Protein AF-A0A2V1DDA6-F1 (afdb_monomer_lite)

Radius of gyration: 30.68 Å; chains: 1; bounding box: 96×70×80 Å

Foldseek 3Di:
DDPVVVVLVVVLLVLLVVLHPQLNVVLVVLVVDPNSVVVVVVLSPDDPVVSNVSSNVRSPDDDDPVCVVVSVVVVVVVVVVVVVVVVVVVPDPDPDDDDDDDDDDDDDDDDDDDDDDDDDDDDDDPDDDDDDDDDDDDDDDDDDDDDDDDDDDDDDDDDDPPPPPPPDPDPPPQPDAFFLVLLVVQFPVQVSVFFDDDPRGTSKDWDFDPDPPATKIKIKTWGQLVCPQVLCCLFVVWGWDDDDFFIWTWAQPPDPDDPVPPDPRDSVRTDTDQDQKDKDFFGDLVSCCNGGHDLLSVQLCPAPVNVVCVVVVNNGDRQWMKIGHGTSVGTIMIMGMGHPVSSVVSCCSRHPDDPPPDPDDDDDDPDDPDDD

Secondary structure (DSSP, 8-state):
--HHHHHHHHHHHHHHHHT-HHHHHHHHHHHHSHHHHHHHHHHHTS-HHHHHHHHHHHHHSPPPGGGHHHHHHHHHHHHHHHHHHHHHTT--------------------------------------------------------------------------S---S--TT---S-BHHHHHHHS-HHHHHHB-EETTEE-EEEEEE--TT--EEEEEEEEPTTTHHHHHHHHH-PEEEEETTEEEEEE-------TTS-----GGG-EEE--SEEEEEEE-HHHIIIII-HHHHHHHHHSTHHHHHHHTT--SEEEEEEEEESBTTS-EEEEEEEEHHHHHHHHHHHSPPPTTS----PPP--------

Organism: NCBI:txid97972

pLDDT: mean 72.45, std 23.77, range [27.59, 97.62]

Structure (mmCIF, N/CA/C/O backbone):
data_AF-A0A2V1DDA6-F1
#
_entry.id   AF-A0A2V1DDA6-F1
#
loop_
_atom_site.group_PDB
_atom_site.id
_atom_site.type_symbol
_atom_site.label_atom_id
_atom_site.label_alt_id
_atom_site.label_comp_id
_atom_site.label_asym_id
_atom_site.label_entity_id
_atom_site.label_seq_id
_atom_site.pdbx_PDB_ins_code
_atom_site.Cartn_x
_atom_site.Cartn_y
_atom_site.Cartn_z
_atom_site.occupancy
_atom_site.B_iso_or_equiv
_atom_site.auth_seq_id
_atom_site.auth_comp_id
_atom_site.auth_asym_id
_atom_site.auth_atom_id
_atom_site.pdbx_PDB_model_num
ATOM 1 N N . MET A 1 1 ? 23.164 -7.966 -3.586 1.00 56.44 1 MET A N 1
ATOM 2 C CA . MET A 1 1 ? 24.012 -7.494 -4.696 1.00 56.44 1 MET A CA 1
ATOM 3 C C . MET A 1 1 ? 25.365 -8.144 -4.526 1.00 56.44 1 MET A C 1
ATOM 5 O O . MET A 1 1 ? 25.872 -8.120 -3.410 1.00 56.44 1 MET A O 1
ATOM 9 N N . SER A 1 2 ? 25.895 -8.792 -5.559 1.00 73.00 2 SER A N 1
ATOM 10 C CA . SER A 1 2 ? 27.254 -9.347 -5.507 1.00 73.00 2 SER A CA 1
ATOM 11 C C . SER A 1 2 ? 28.288 -8.212 -5.514 1.00 73.00 2 SER A C 1
ATOM 13 O O . SER A 1 2 ? 27.995 -7.111 -5.981 1.00 73.00 2 SER A O 1
ATOM 15 N N . GLU A 1 3 ? 29.499 -8.453 -5.005 1.00 72.75 3 GLU A N 1
ATOM 16 C CA . GLU A 1 3 ? 30.599 -7.471 -5.074 1.00 72.75 3 GLU A CA 1
ATOM 17 C C . GLU A 1 3 ? 30.902 -7.049 -6.525 1.00 72.75 3 GLU A C 1
ATOM 19 O O . GLU A 1 3 ? 31.204 -5.882 -6.796 1.00 72.75 3 GLU A O 1
ATOM 24 N N . ASP A 1 4 ? 30.700 -7.969 -7.471 1.00 74.44 4 ASP A N 1
ATOM 25 C CA . ASP A 1 4 ? 30.794 -7.727 -8.915 1.00 74.44 4 ASP A CA 1
ATOM 26 C C . ASP A 1 4 ? 29.742 -6.719 -9.418 1.00 74.44 4 ASP A C 1
ATOM 28 O O . ASP A 1 4 ? 29.994 -5.927 -10.326 1.00 74.44 4 ASP A O 1
ATOM 32 N N . GLU A 1 5 ? 28.553 -6.701 -8.809 1.00 73.38 5 GLU A N 1
ATOM 33 C CA . GLU A 1 5 ? 27.474 -5.778 -9.173 1.00 73.38 5 GLU A CA 1
ATOM 34 C C . GLU A 1 5 ? 27.760 -4.357 -8.666 1.00 73.38 5 GLU A C 1
ATOM 36 O O . GLU A 1 5 ? 27.504 -3.377 -9.368 1.00 73.38 5 GLU A O 1
ATOM 41 N N . ILE A 1 6 ? 28.347 -4.232 -7.470 1.00 74.38 6 ILE A N 1
ATOM 42 C CA . ILE A 1 6 ? 28.741 -2.937 -6.890 1.00 74.38 6 ILE A CA 1
ATOM 43 C C . ILE A 1 6 ? 29.884 -2.320 -7.706 1.00 74.38 6 ILE A C 1
ATOM 45 O O . ILE A 1 6 ? 29.826 -1.147 -8.078 1.00 74.38 6 ILE A O 1
ATOM 49 N N . THR A 1 7 ? 30.896 -3.119 -8.053 1.00 80.75 7 THR A N 1
ATOM 50 C CA . THR A 1 7 ? 32.030 -2.659 -8.871 1.00 80.75 7 THR A CA 1
ATOM 51 C C . THR A 1 7 ? 31.605 -2.267 -10.287 1.00 80.75 7 THR A C 1
ATOM 53 O O . THR A 1 7 ? 32.071 -1.245 -10.803 1.00 80.75 7 THR A O 1
ATOM 56 N N . ALA A 1 8 ? 30.669 -3.000 -10.897 1.00 77.00 8 ALA A N 1
ATOM 57 C CA . ALA A 1 8 ? 30.099 -2.636 -12.192 1.00 77.00 8 ALA A CA 1
ATOM 58 C C . ALA A 1 8 ? 29.320 -1.307 -12.138 1.00 77.00 8 ALA A C 1
ATOM 60 O O . ALA A 1 8 ? 29.495 -0.452 -13.012 1.00 77.00 8 ALA A O 1
ATOM 61 N N . GLN A 1 9 ? 28.511 -1.088 -11.095 1.00 81.94 9 GLN A N 1
ATOM 62 C CA . GLN A 1 9 ? 27.759 0.159 -10.921 1.00 81.94 9 GLN A CA 1
ATOM 63 C C . GLN A 1 9 ? 28.666 1.374 -10.701 1.00 81.94 9 GLN A C 1
ATOM 65 O O . GLN A 1 9 ? 28.376 2.458 -11.223 1.00 81.94 9 GLN A O 1
ATOM 70 N N . ASP A 1 10 ? 29.763 1.194 -9.967 1.00 85.75 10 ASP A N 1
ATOM 71 C CA . ASP A 1 10 ? 30.774 2.226 -9.751 1.00 85.75 10 ASP A CA 1
ATOM 72 C C . ASP A 1 10 ? 31.531 2.565 -11.038 1.00 85.75 10 ASP A C 1
ATOM 74 O O . ASP A 1 10 ? 31.826 3.736 -11.295 1.00 85.75 10 ASP A O 1
ATOM 78 N N . HIS A 1 11 ? 31.813 1.570 -11.881 1.00 91.38 11 HIS A N 1
ATOM 79 C CA . HIS A 1 11 ? 32.443 1.793 -13.180 1.00 91.38 11 HIS A CA 1
ATOM 80 C C . HIS A 1 11 ? 31.534 2.599 -14.122 1.00 91.38 11 HIS A C 1
ATOM 82 O O . HIS A 1 11 ? 31.966 3.608 -14.683 1.00 91.38 11 HIS A O 1
ATOM 88 N N . THR A 1 12 ? 30.256 2.222 -14.245 1.00 92.44 12 THR A N 1
ATOM 89 C CA . THR A 1 12 ? 29.275 2.957 -15.064 1.00 92.44 12 THR A CA 1
ATOM 90 C C . THR A 1 12 ? 29.094 4.394 -14.558 1.00 92.44 12 THR A C 1
ATOM 92 O O . THR A 1 12 ? 29.084 5.339 -15.347 1.00 92.44 12 THR A O 1
ATOM 95 N N . ALA A 1 13 ? 29.031 4.600 -13.239 1.00 92.94 13 ALA A N 1
ATOM 96 C CA . ALA A 1 13 ? 28.952 5.939 -12.654 1.00 92.94 13 ALA A CA 1
ATOM 97 C C . ALA A 1 13 ? 30.194 6.797 -12.969 1.00 92.94 13 ALA A C 1
ATOM 99 O O . ALA A 1 13 ? 30.051 7.965 -13.342 1.00 92.94 13 ALA A O 1
ATOM 100 N N . LYS A 1 14 ? 31.402 6.219 -12.866 1.00 93.44 14 LYS A N 1
ATOM 101 C CA . LYS A 1 14 ? 32.677 6.876 -13.218 1.00 93.44 14 LYS A CA 1
ATOM 102 C C . LYS A 1 14 ? 32.766 7.242 -14.701 1.00 93.44 14 LYS A C 1
ATOM 104 O O . LYS A 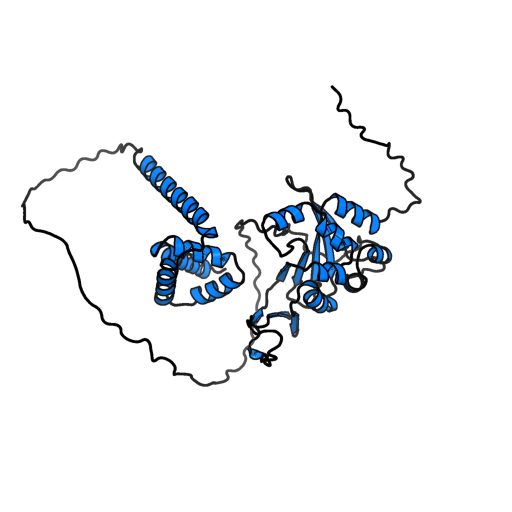1 14 ? 33.279 8.307 -15.037 1.00 93.44 14 LYS A O 1
ATOM 109 N N . MET A 1 15 ? 32.240 6.397 -15.578 1.00 95.06 15 MET A N 1
ATO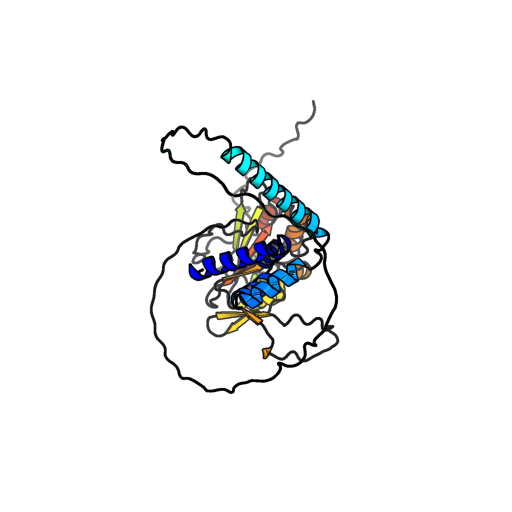M 110 C CA . MET A 1 15 ? 32.165 6.685 -17.009 1.00 95.06 15 MET A CA 1
ATOM 111 C C . MET A 1 15 ? 31.236 7.875 -17.277 1.00 95.06 15 MET A C 1
ATOM 113 O O . MET A 1 15 ? 31.638 8.858 -17.894 1.00 95.06 15 MET A O 1
ATOM 117 N N . PHE A 1 16 ? 30.020 7.848 -16.727 1.00 95.69 16 PHE A N 1
ATOM 118 C CA . PHE A 1 16 ? 29.031 8.906 -16.945 1.00 95.69 16 PHE A CA 1
ATOM 119 C C . PHE A 1 16 ? 29.489 10.265 -16.413 1.00 95.69 16 PHE A C 1
ATOM 121 O O . PHE A 1 16 ? 29.280 11.279 -17.075 1.00 95.69 16 PHE A O 1
ATOM 128 N N . ILE A 1 17 ? 30.155 10.308 -15.253 1.00 93.56 17 ILE A N 1
ATOM 129 C C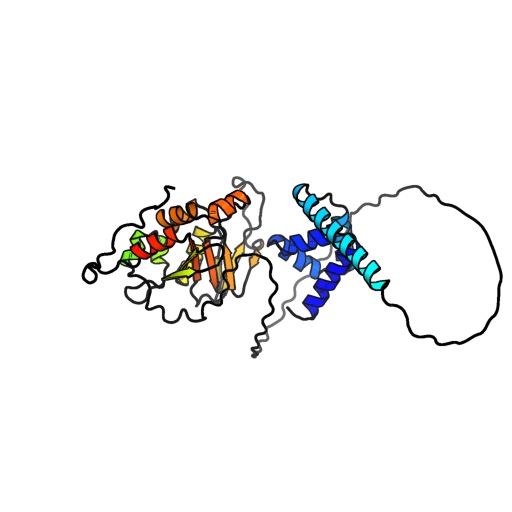A . ILE A 1 17 ? 30.717 11.564 -14.738 1.00 93.56 17 ILE A CA 1
ATOM 130 C C . ILE A 1 17 ? 31.871 12.084 -15.611 1.00 93.56 17 ILE A C 1
ATOM 132 O O . ILE A 1 17 ? 32.051 13.299 -15.698 1.00 93.56 17 ILE A O 1
ATOM 136 N N . GLY A 1 18 ? 32.607 11.196 -16.292 1.00 93.12 18 GLY A N 1
ATOM 137 C CA . GLY A 1 18 ? 33.658 11.549 -17.252 1.00 93.12 18 GLY A CA 1
ATOM 138 C C . GLY A 1 18 ? 33.139 12.322 -18.468 1.00 93.12 18 GLY A C 1
ATOM 139 O O . GLY A 1 18 ? 33.804 13.248 -18.925 1.00 93.12 18 GLY A O 1
ATOM 140 N N . HIS A 1 19 ? 31.920 12.022 -18.928 1.00 94.19 19 HIS A N 1
ATOM 141 C CA . HIS A 1 19 ? 31.269 12.730 -20.042 1.00 94.19 19 HIS A CA 1
ATOM 142 C C . HIS A 1 19 ? 30.465 13.964 -19.619 1.00 94.19 19 HIS A C 1
ATOM 144 O O . HIS A 1 19 ? 29.905 14.661 -20.463 1.00 94.19 19 HIS A O 1
ATOM 150 N N . GLY A 1 20 ? 30.421 14.266 -18.322 1.00 90.50 20 GLY A N 1
ATOM 151 C CA . GLY A 1 20 ? 29.808 15.476 -17.794 1.00 90.50 20 GLY A CA 1
ATOM 152 C C . GLY A 1 20 ? 28.798 15.205 -16.688 1.00 90.50 20 GLY A C 1
ATOM 153 O O . GLY A 1 20 ? 28.175 14.149 -16.587 1.00 90.50 20 GLY A O 1
ATOM 154 N N . PHE A 1 21 ? 28.603 16.217 -15.843 1.00 88.00 21 PHE A N 1
ATOM 155 C CA . PHE A 1 21 ? 27.750 16.087 -14.665 1.00 88.00 21 PHE A CA 1
ATOM 156 C C . PHE A 1 21 ? 26.284 15.802 -15.020 1.00 88.00 21 PHE A C 1
ATOM 158 O O . PHE A 1 21 ? 25.592 15.098 -14.294 1.00 88.00 21 PHE A O 1
ATOM 165 N N . GLN A 1 22 ? 25.824 16.297 -16.165 1.00 90.06 22 GLN A N 1
ATOM 166 C CA . GLN A 1 22 ? 24.472 16.065 -16.647 1.00 90.06 22 GLN A CA 1
ATOM 167 C C . GLN A 1 22 ? 24.181 14.583 -16.919 1.00 90.06 22 GLN A C 1
ATOM 169 O O . GLN A 1 22 ? 23.134 14.083 -16.507 1.00 90.06 22 GLN A O 1
ATOM 174 N N . ALA A 1 23 ? 25.108 13.873 -17.571 1.00 93.06 23 ALA A N 1
ATOM 175 C CA . ALA A 1 23 ? 24.969 12.442 -17.823 1.00 93.06 23 ALA A CA 1
ATOM 176 C C . ALA A 1 23 ? 24.905 11.673 -16.502 1.00 93.06 23 ALA A C 1
ATOM 178 O O . ALA A 1 23 ? 23.979 10.892 -16.275 1.00 93.06 23 ALA A O 1
ATOM 179 N N . PHE A 1 24 ? 25.824 11.970 -15.584 1.00 93.25 24 PHE A N 1
ATOM 180 C CA . PHE A 1 24 ? 25.810 11.397 -14.242 1.00 93.25 24 PHE A CA 1
ATOM 181 C C . PHE A 1 24 ? 24.498 11.674 -13.487 1.00 93.25 24 PHE A C 1
ATOM 183 O O . PHE A 1 24 ? 23.925 10.771 -12.880 1.00 93.25 24 PHE A O 1
ATOM 190 N N . PHE A 1 25 ? 23.980 12.900 -13.548 1.00 89.94 25 PHE A N 1
ATOM 191 C CA . PHE A 1 25 ? 22.741 13.261 -12.866 1.00 89.94 25 PHE A CA 1
ATOM 192 C C . PHE A 1 25 ? 21.530 12.508 -13.434 1.00 89.94 25 PHE A C 1
ATOM 194 O O . PHE A 1 25 ? 20.707 12.000 -12.674 1.00 89.94 25 PHE A O 1
ATOM 201 N N . ALA A 1 26 ? 21.448 12.356 -14.758 1.00 90.88 26 ALA A N 1
ATOM 202 C CA . ALA A 1 26 ? 20.412 11.553 -15.402 1.00 90.88 26 ALA A CA 1
ATOM 203 C C . ALA A 1 26 ? 20.481 10.071 -14.988 1.00 90.88 26 ALA A C 1
ATOM 205 O O . ALA A 1 26 ? 19.443 9.467 -14.714 1.00 90.88 26 ALA A O 1
ATOM 206 N N . LEU A 1 27 ? 21.691 9.506 -14.867 1.00 93.19 27 LEU A N 1
ATOM 207 C CA . LEU A 1 27 ? 21.908 8.153 -14.342 1.00 93.19 27 LEU A CA 1
ATOM 208 C C . LEU A 1 27 ? 21.332 8.017 -12.921 1.00 93.19 27 LEU A C 1
ATOM 210 O O . LEU A 1 27 ? 20.604 7.068 -12.628 1.00 93.19 27 LEU A O 1
ATOM 214 N N . MET A 1 28 ? 21.602 8.995 -12.049 1.00 91.38 28 MET A N 1
ATOM 215 C CA . MET A 1 28 ? 21.111 9.006 -10.666 1.00 91.38 28 MET A CA 1
ATOM 216 C C . MET A 1 28 ? 19.590 9.166 -10.574 1.00 91.38 28 MET A C 1
ATOM 218 O O . MET A 1 28 ? 18.946 8.437 -9.822 1.00 91.38 28 MET A O 1
ATOM 222 N N . LEU A 1 29 ? 18.991 10.050 -11.375 1.00 86.25 29 LEU A N 1
ATOM 223 C CA . LEU A 1 29 ? 17.531 10.173 -11.454 1.00 86.25 29 LEU A CA 1
ATOM 224 C C . LEU A 1 29 ? 16.876 8.882 -11.959 1.00 86.25 29 LEU A C 1
ATOM 226 O O . LEU A 1 29 ? 15.836 8.462 -11.447 1.00 86.25 29 LEU A O 1
ATOM 230 N N . GLY A 1 30 ? 17.507 8.212 -12.927 1.00 87.62 30 GLY A N 1
ATOM 231 C CA . GLY A 1 30 ? 17.075 6.905 -13.408 1.00 87.62 30 GLY A CA 1
ATOM 232 C C . GLY A 1 30 ? 16.996 5.873 -12.280 1.00 87.62 30 GLY A C 1
ATOM 233 O O . GLY A 1 30 ? 16.032 5.113 -12.210 1.00 87.62 30 GLY A O 1
ATOM 234 N N . ARG A 1 31 ? 17.941 5.894 -11.331 1.00 87.25 31 ARG A N 1
ATOM 235 C CA . ARG A 1 31 ? 17.938 4.978 -10.175 1.00 87.25 31 ARG A CA 1
ATOM 236 C C . ARG A 1 31 ? 16.748 5.212 -9.243 1.00 87.25 31 ARG A C 1
ATOM 238 O O . ARG A 1 31 ? 16.271 4.261 -8.625 1.00 87.25 31 ARG A O 1
ATOM 245 N N . GLY A 1 32 ? 16.247 6.444 -9.164 1.00 75.81 32 GLY A N 1
ATOM 246 C CA . GLY A 1 32 ? 15.103 6.814 -8.326 1.00 75.81 32 GLY A CA 1
ATOM 247 C C . GLY A 1 32 ? 13.741 6.388 -8.882 1.00 75.81 32 GLY A C 1
ATOM 248 O O . GLY A 1 32 ? 12.780 6.285 -8.126 1.00 75.81 32 GLY A O 1
ATOM 249 N N . THR A 1 33 ? 13.635 6.093 -10.182 1.00 78.31 33 THR A N 1
ATOM 250 C CA . THR A 1 33 ? 12.349 5.793 -10.836 1.00 78.31 33 THR A CA 1
ATOM 251 C C . THR A 1 33 ? 12.221 4.317 -11.212 1.00 78.31 33 THR A C 1
ATOM 253 O O . THR A 1 33 ? 13.196 3.654 -11.560 1.00 78.31 33 THR A O 1
ATOM 256 N N . ARG A 1 34 ? 10.999 3.765 -11.171 1.00 75.19 34 ARG A N 1
ATOM 257 C CA . ARG A 1 34 ? 10.753 2.353 -11.531 1.00 75.19 34 ARG A CA 1
ATOM 258 C C . ARG A 1 34 ? 11.134 2.053 -12.983 1.00 75.19 34 ARG A C 1
ATOM 260 O O . ARG A 1 34 ? 11.739 1.019 -13.246 1.00 75.19 34 ARG A O 1
ATOM 267 N N . SER A 1 35 ? 10.795 2.953 -13.906 1.00 72.62 35 SER A N 1
ATOM 268 C CA . SER A 1 35 ? 11.173 2.850 -15.319 1.00 72.62 35 SER A CA 1
ATOM 269 C C . SER A 1 35 ? 12.682 2.984 -15.498 1.00 72.62 35 SER A C 1
ATOM 271 O O . SER A 1 35 ? 13.287 2.156 -16.174 1.00 72.62 35 SER A O 1
ATOM 273 N N . GLY A 1 36 ? 13.313 3.958 -14.838 1.00 81.44 36 GLY A N 1
ATOM 274 C CA . GLY A 1 36 ? 14.757 4.151 -14.911 1.00 81.44 36 GLY A CA 1
ATOM 275 C C . GLY A 1 36 ? 15.546 2.946 -14.395 1.00 81.44 36 GLY A C 1
ATOM 276 O O . GLY A 1 36 ? 16.493 2.535 -15.053 1.00 81.44 36 GLY A O 1
ATOM 277 N N . LYS A 1 37 ? 15.104 2.277 -13.321 1.00 81.38 37 LYS A N 1
ATOM 278 C CA . LYS A 1 37 ? 15.728 1.026 -12.845 1.00 81.38 37 LYS A CA 1
ATOM 279 C C . LYS A 1 37 ? 15.760 -0.077 -13.911 1.00 81.38 37 LYS A C 1
ATOM 281 O O . LYS A 1 37 ? 16.729 -0.827 -13.964 1.00 81.38 37 LYS A O 1
ATOM 286 N N . ILE A 1 38 ? 14.736 -0.183 -14.762 1.00 81.38 38 ILE A N 1
ATOM 287 C CA . ILE A 1 38 ? 14.699 -1.174 -15.852 1.00 81.38 38 ILE A CA 1
ATOM 288 C C . ILE A 1 38 ? 15.732 -0.815 -16.926 1.00 81.38 38 ILE A C 1
ATOM 290 O O . ILE A 1 38 ? 16.530 -1.667 -17.315 1.00 81.38 38 ILE A O 1
ATOM 294 N N . TYR A 1 39 ? 15.764 0.450 -17.356 1.00 83.50 39 TYR A N 1
ATOM 295 C CA . TYR A 1 39 ? 16.740 0.921 -18.342 1.00 83.50 39 TYR A CA 1
ATOM 296 C C . TYR A 1 39 ? 18.176 0.819 -17.837 1.00 83.50 39 TYR A C 1
ATOM 298 O O . TYR A 1 39 ? 19.061 0.480 -18.610 1.00 83.50 39 TYR A O 1
ATOM 306 N N . LEU A 1 40 ? 18.405 1.061 -16.548 1.00 89.56 40 LEU A N 1
ATOM 307 C CA . LEU A 1 40 ? 19.726 0.945 -15.941 1.00 89.56 40 LEU A CA 1
ATOM 308 C C . LEU A 1 40 ? 20.203 -0.499 -15.868 1.00 89.56 40 LEU A C 1
ATOM 310 O O . LEU A 1 40 ? 21.348 -0.751 -16.204 1.00 89.56 40 LEU A O 1
ATOM 314 N N . ARG A 1 41 ? 19.328 -1.459 -15.542 1.00 88.12 41 ARG A N 1
ATOM 315 C CA . ARG A 1 41 ? 19.688 -2.884 -15.629 1.00 88.12 41 ARG A CA 1
ATOM 316 C C . ARG A 1 41 ? 20.062 -3.280 -17.053 1.00 88.12 41 ARG A C 1
ATOM 318 O O . ARG A 1 41 ? 21.043 -3.985 -17.250 1.00 88.12 41 ARG A O 1
ATOM 325 N N . LEU A 1 42 ? 19.308 -2.804 -18.046 1.00 88.69 42 LEU A N 1
ATOM 326 C CA . LEU A 1 42 ? 19.638 -3.052 -19.448 1.00 88.69 42 LEU A CA 1
ATOM 327 C C . LEU A 1 42 ? 20.977 -2.403 -19.817 1.00 88.69 42 LEU A C 1
ATOM 329 O O . LEU A 1 42 ? 21.820 -3.052 -20.428 1.00 88.69 42 LEU A O 1
ATOM 333 N N . LEU A 1 43 ? 21.192 -1.154 -19.405 1.00 91.75 43 LEU A N 1
ATOM 334 C CA . LEU A 1 43 ? 22.438 -0.430 -19.617 1.00 91.75 43 LEU A CA 1
ATOM 335 C C . LEU A 1 43 ? 23.616 -1.154 -18.962 1.00 91.75 43 LEU A C 1
ATOM 337 O O . LEU A 1 43 ? 24.655 -1.277 -19.592 1.00 91.75 43 LEU A O 1
ATOM 341 N N . ASP A 1 44 ? 23.459 -1.692 -17.754 1.00 90.31 44 ASP A N 1
ATOM 342 C CA . ASP A 1 44 ? 24.514 -2.410 -17.036 1.00 90.31 44 ASP A CA 1
ATOM 343 C C . ASP A 1 44 ? 24.947 -3.692 -17.762 1.00 90.31 44 ASP A C 1
ATOM 345 O O . ASP A 1 44 ? 26.132 -4.026 -17.726 1.00 90.31 44 ASP A O 1
ATOM 349 N N . THR A 1 45 ? 24.043 -4.340 -18.509 1.00 91.00 45 THR A N 1
ATOM 350 C CA . THR A 1 45 ? 24.374 -5.498 -19.366 1.00 91.00 45 THR A CA 1
ATOM 351 C C . THR A 1 45 ? 25.067 -5.136 -20.681 1.00 91.00 45 THR A C 1
ATOM 353 O O . THR A 1 45 ? 25.548 -6.026 -21.381 1.00 91.00 45 THR A O 1
ATOM 356 N N . LYS A 1 46 ? 25.123 -3.850 -21.048 1.00 92.50 46 LYS A N 1
ATOM 357 C CA . LYS A 1 46 ? 25.771 -3.408 -22.286 1.00 92.50 46 LYS A CA 1
ATOM 358 C C . LYS A 1 46 ? 27.301 -3.379 -22.159 1.00 92.50 46 LYS A C 1
ATOM 360 O O . LYS A 1 46 ? 27.821 -3.143 -21.060 1.00 92.50 46 LYS A O 1
ATOM 365 N N . PRO A 1 47 ? 28.027 -3.594 -23.272 1.00 96.38 47 PRO A N 1
ATOM 366 C CA . PRO A 1 47 ? 29.472 -3.408 -23.310 1.00 96.38 47 PRO A CA 1
ATOM 367 C C . PRO A 1 47 ? 29.849 -1.945 -23.017 1.00 96.38 47 PRO A C 1
ATOM 369 O O . PRO A 1 47 ? 29.002 -1.046 -23.035 1.00 96.38 47 PRO A O 1
ATOM 372 N N . ALA A 1 48 ? 31.115 -1.711 -22.670 1.00 94.62 48 ALA A N 1
ATOM 373 C CA . ALA A 1 48 ? 31.579 -0.403 -22.209 1.00 94.62 48 ALA A CA 1
ATOM 374 C C . ALA A 1 48 ? 31.411 0.684 -23.283 1.00 94.62 48 ALA A C 1
ATOM 376 O O . ALA A 1 48 ? 31.023 1.801 -22.955 1.00 94.62 48 ALA A O 1
ATOM 377 N N . GLU A 1 49 ? 31.612 0.328 -24.549 1.00 95.94 49 GLU A N 1
ATOM 378 C CA . GLU A 1 49 ? 31.494 1.213 -25.707 1.00 95.94 49 GLU A CA 1
ATOM 379 C C . GLU A 1 49 ? 30.055 1.732 -25.868 1.00 95.94 49 GLU A C 1
ATOM 381 O O . GLU A 1 49 ? 29.823 2.927 -26.041 1.00 95.94 49 GLU A O 1
ATOM 386 N N . ASP A 1 50 ? 29.063 0.850 -25.718 1.00 93.88 50 ASP A N 1
ATOM 387 C CA . ASP A 1 50 ? 27.642 1.211 -25.782 1.00 93.88 50 ASP A CA 1
ATOM 388 C C . ASP A 1 50 ? 27.247 2.135 -24.621 1.00 93.88 50 ASP A C 1
ATOM 390 O O . ASP A 1 50 ? 26.495 3.099 -24.799 1.00 93.88 50 ASP A O 1
ATOM 394 N N . LYS A 1 51 ? 27.762 1.858 -23.415 1.00 95.12 51 LYS A N 1
ATOM 395 C CA . LYS A 1 51 ? 27.549 2.713 -22.237 1.00 95.12 51 LYS A CA 1
ATOM 396 C C . LYS A 1 51 ? 28.141 4.104 -22.456 1.00 95.12 51 LYS A C 1
ATOM 398 O O . LYS A 1 51 ? 27.507 5.091 -22.082 1.00 95.12 51 LYS A O 1
ATOM 403 N N . GLU A 1 52 ? 29.308 4.179 -23.093 1.00 96.19 52 GLU A N 1
ATOM 404 C CA . GLU A 1 52 ? 29.980 5.431 -23.433 1.00 96.19 52 GLU A CA 1
ATOM 405 C C . GLU A 1 52 ? 29.148 6.256 -24.421 1.00 96.19 52 GLU A C 1
ATOM 407 O O . GLU A 1 52 ? 28.877 7.434 -24.177 1.00 96.19 52 GLU A O 1
ATOM 412 N N . ILE A 1 53 ? 28.632 5.624 -25.481 1.00 96.44 53 ILE A N 1
ATOM 413 C CA . ILE A 1 53 ? 27.746 6.271 -26.461 1.00 96.44 53 ILE A CA 1
ATOM 414 C C . ILE A 1 53 ? 26.500 6.845 -25.775 1.00 96.44 53 ILE A C 1
ATOM 416 O O . ILE A 1 53 ? 26.102 7.982 -26.051 1.00 96.44 53 ILE A O 1
ATOM 420 N N . VAL A 1 54 ? 25.888 6.095 -24.853 1.00 95.31 54 VAL A N 1
ATOM 421 C CA . VAL A 1 54 ? 24.725 6.568 -24.085 1.00 95.31 54 VAL A CA 1
ATOM 422 C C . VAL A 1 54 ? 25.102 7.750 -23.189 1.00 95.31 54 VAL A C 1
ATOM 424 O O . VAL A 1 54 ? 24.380 8.749 -23.174 1.00 95.31 54 VAL A O 1
ATOM 427 N N . ALA A 1 55 ? 26.234 7.681 -22.484 1.00 95.62 55 ALA A N 1
ATOM 428 C CA . ALA A 1 55 ? 26.714 8.768 -21.635 1.00 95.62 55 ALA A CA 1
ATOM 429 C C . ALA A 1 55 ? 26.950 10.057 -22.438 1.00 95.62 55 ALA A C 1
ATOM 431 O O . ALA A 1 55 ? 26.454 11.120 -22.057 1.00 95.62 55 ALA A O 1
ATOM 432 N N . VAL A 1 56 ? 27.634 9.953 -23.583 1.00 96.19 56 VAL A N 1
ATOM 433 C CA . VAL A 1 56 ? 27.865 11.066 -24.514 1.00 96.19 56 VAL A CA 1
ATOM 434 C C . VAL A 1 56 ? 26.540 11.622 -25.020 1.00 96.19 56 VAL A C 1
ATOM 436 O O . VAL A 1 56 ? 26.332 12.832 -24.995 1.00 96.19 56 VAL A O 1
ATOM 439 N N . THR A 1 57 ? 25.613 10.762 -25.438 1.00 96.19 57 THR A N 1
ATOM 440 C CA . THR A 1 57 ? 24.310 11.196 -25.958 1.00 96.19 57 THR A CA 1
ATOM 441 C C . THR A 1 57 ? 23.541 11.988 -24.904 1.00 96.19 57 THR A C 1
ATOM 443 O O . THR A 1 57 ? 23.093 13.102 -25.171 1.00 96.19 57 THR A O 1
ATOM 446 N N . ILE A 1 58 ? 23.444 11.462 -23.679 1.00 94.06 58 ILE A N 1
ATOM 447 C CA . ILE A 1 58 ? 22.735 12.118 -22.574 1.00 94.06 58 ILE A CA 1
ATOM 448 C C . ILE A 1 58 ? 23.404 13.438 -22.190 1.00 94.06 58 ILE A C 1
ATOM 450 O O . ILE A 1 58 ? 22.695 14.390 -21.867 1.00 94.06 58 ILE A O 1
ATOM 454 N N . ALA A 1 59 ? 24.735 13.532 -22.250 1.00 94.31 59 ALA A N 1
ATOM 455 C CA . ALA A 1 59 ? 25.461 14.770 -21.964 1.00 94.31 59 ALA A CA 1
ATOM 456 C C . ALA A 1 59 ? 25.087 15.927 -22.911 1.00 94.31 59 ALA A C 1
ATOM 458 O O . ALA A 1 59 ? 25.196 17.087 -22.522 1.00 94.31 59 ALA A O 1
ATOM 459 N N . HIS A 1 60 ? 24.604 15.629 -24.122 1.00 93.69 60 HIS A N 1
ATOM 460 C CA . HIS A 1 60 ? 24.182 16.634 -25.104 1.00 93.69 60 HIS A CA 1
ATOM 461 C C . HIS A 1 60 ? 22.677 16.954 -25.063 1.00 93.69 60 HIS A C 1
ATOM 463 O O . HIS A 1 60 ? 22.235 17.918 -25.691 1.00 93.69 60 HIS A O 1
ATOM 469 N N . VAL A 1 61 ? 21.864 16.183 -24.332 1.00 93.94 61 VAL A N 1
ATOM 470 C CA . VAL A 1 61 ? 20.416 16.429 -24.223 1.00 93.94 61 VAL A CA 1
ATOM 471 C C . VAL A 1 61 ? 20.161 17.670 -23.375 1.00 93.94 61 VAL A C 1
ATOM 473 O O . VAL A 1 61 ? 20.577 17.731 -22.231 1.00 93.94 61 VAL A O 1
ATOM 476 N N . LYS A 1 62 ? 19.426 18.669 -23.864 1.00 94.19 62 LYS A N 1
ATOM 477 C CA . LYS A 1 62 ? 19.107 19.845 -23.038 1.00 94.19 62 LYS A CA 1
ATOM 478 C C . LYS A 1 62 ? 18.257 19.437 -21.812 1.00 94.19 62 LYS A C 1
ATOM 480 O O . LYS A 1 62 ? 17.166 18.900 -22.016 1.00 94.19 62 LYS A O 1
ATOM 485 N N . PRO A 1 63 ? 18.690 19.702 -20.560 1.00 90.38 63 PRO A N 1
ATOM 486 C CA . PRO A 1 63 ? 17.912 19.348 -19.376 1.00 90.38 63 PRO A CA 1
ATOM 487 C C . PRO A 1 63 ? 16.582 20.095 -19.315 1.00 90.38 63 PRO A C 1
ATOM 489 O O . PRO A 1 63 ? 16.464 21.234 -19.775 1.00 90.38 63 PRO A O 1
ATOM 492 N N . HIS A 1 64 ? 15.592 19.476 -18.674 1.00 90.19 64 HIS A N 1
ATOM 493 C CA . HIS A 1 64 ? 14.341 20.152 -18.355 1.00 90.19 64 HIS A CA 1
ATOM 494 C C . HIS A 1 64 ? 14.581 21.291 -17.348 1.00 90.19 64 HIS A C 1
ATOM 496 O O . HIS A 1 64 ? 15.397 21.156 -16.434 1.00 90.19 64 HIS A O 1
ATOM 502 N N . GLN A 1 65 ? 13.845 22.402 -17.478 1.00 90.94 65 GLN A N 1
ATOM 503 C CA . GLN A 1 65 ? 14.049 23.601 -16.649 1.00 90.94 65 GLN A CA 1
ATOM 504 C C . GLN A 1 65 ? 13.924 23.330 -15.144 1.00 90.94 65 GLN A C 1
ATOM 506 O O . GLN A 1 65 ? 14.656 23.918 -14.356 1.00 90.94 65 GLN A O 1
ATOM 511 N N . SER A 1 66 ? 13.056 22.396 -14.747 1.00 85.75 66 SER A N 1
ATOM 512 C CA . SER A 1 66 ? 12.850 22.019 -13.340 1.00 85.75 66 SER A CA 1
ATOM 513 C C . SER A 1 66 ? 14.050 21.335 -12.678 1.00 85.75 66 SER A C 1
ATOM 515 O O . SER A 1 66 ? 14.027 21.160 -11.463 1.00 85.75 66 SER A O 1
ATOM 517 N N . VAL A 1 67 ? 15.049 20.911 -13.463 1.00 84.50 67 VAL A N 1
ATOM 518 C CA . VAL A 1 67 ? 16.232 20.163 -13.004 1.00 84.50 67 VAL A CA 1
ATOM 519 C C . VAL A 1 67 ? 17.500 21.033 -12.984 1.00 84.50 67 VAL A C 1
ATOM 521 O O . VAL A 1 67 ? 18.488 20.702 -12.325 1.00 84.50 67 VAL A O 1
ATOM 524 N N . LEU A 1 68 ? 17.481 22.168 -13.692 1.00 87.25 68 LEU A N 1
ATOM 525 C CA . LEU A 1 68 ? 18.618 23.088 -13.768 1.00 87.25 68 LEU A CA 1
ATOM 526 C C . LEU A 1 68 ? 19.061 23.610 -12.385 1.00 87.25 68 LEU A C 1
ATOM 528 O O . LEU A 1 68 ? 20.260 23.541 -12.108 1.00 87.25 68 LEU A O 1
ATOM 532 N N . PRO A 1 69 ? 18.159 24.033 -11.470 1.00 86.25 69 PRO A N 1
ATOM 533 C CA . PRO A 1 69 ? 18.573 24.520 -10.152 1.00 86.25 69 PRO A CA 1
ATOM 534 C C . PRO A 1 69 ? 19.346 23.481 -9.327 1.00 86.25 69 PRO A C 1
ATOM 536 O O . PRO A 1 69 ? 20.290 23.829 -8.616 1.00 86.25 69 PRO A O 1
ATOM 539 N N . GLN A 1 70 ? 18.969 22.203 -9.427 1.00 82.38 70 GLN A N 1
ATOM 540 C CA . GLN A 1 70 ? 19.603 21.096 -8.712 1.00 82.38 70 GLN A CA 1
ATOM 541 C C . GLN A 1 70 ? 20.981 20.782 -9.304 1.00 82.38 70 GLN A C 1
ATOM 543 O O . GLN A 1 70 ? 21.940 20.593 -8.552 1.00 82.38 70 GLN A O 1
ATOM 548 N N . ILE A 1 71 ? 21.100 20.793 -10.637 1.00 82.25 71 ILE A N 1
ATOM 549 C CA . ILE A 1 71 ? 22.384 20.654 -11.339 1.00 82.25 71 ILE A CA 1
ATOM 550 C C . ILE A 1 71 ? 23.348 21.776 -10.919 1.00 82.25 71 ILE A C 1
ATOM 552 O O . ILE A 1 71 ? 24.500 21.501 -10.567 1.00 82.25 71 ILE A O 1
ATOM 556 N N . ASP A 1 72 ? 22.875 23.022 -10.869 1.00 84.62 72 ASP A N 1
ATOM 557 C CA . ASP A 1 72 ? 23.683 24.183 -10.485 1.00 84.62 72 ASP A CA 1
ATOM 558 C C . ASP A 1 72 ? 24.075 24.168 -9.004 1.00 84.62 72 ASP A C 1
ATOM 560 O O . ASP A 1 72 ? 25.211 24.497 -8.645 1.00 84.62 72 ASP A O 1
ATOM 564 N N . ALA A 1 73 ? 23.152 23.795 -8.112 1.00 83.19 73 ALA A N 1
ATOM 565 C CA . ALA A 1 73 ? 23.430 23.663 -6.683 1.00 83.19 73 ALA A CA 1
ATOM 566 C C . ALA A 1 73 ? 24.516 22.610 -6.423 1.00 83.19 73 ALA A C 1
ATOM 568 O O . ALA A 1 73 ? 25.482 22.872 -5.700 1.00 83.19 73 ALA A O 1
ATOM 569 N N . PHE A 1 74 ? 24.409 21.447 -7.067 1.00 78.25 74 PHE A N 1
ATOM 570 C CA . PHE A 1 74 ? 25.372 20.367 -6.890 1.00 78.25 74 PHE A CA 1
ATOM 571 C C . PHE A 1 74 ? 26.734 20.692 -7.516 1.00 78.25 74 PHE A C 1
ATOM 573 O O . PHE A 1 74 ? 27.776 20.453 -6.902 1.00 78.25 74 PHE A O 1
ATOM 580 N N . THR A 1 75 ? 26.751 21.318 -8.696 1.00 82.19 75 THR A N 1
ATOM 581 C CA . THR A 1 75 ? 27.995 21.761 -9.348 1.00 82.19 75 THR A CA 1
ATOM 582 C C . THR A 1 75 ? 28.746 22.769 -8.475 1.00 82.19 75 THR A C 1
ATOM 584 O O . THR A 1 75 ? 29.959 22.637 -8.274 1.00 82.19 75 THR A O 1
ATOM 587 N N . ARG A 1 76 ? 28.029 23.731 -7.874 1.00 84.06 76 ARG A N 1
ATOM 588 C CA . ARG A 1 76 ? 28.599 24.678 -6.901 1.00 84.06 76 ARG A CA 1
ATOM 589 C C . ARG A 1 76 ? 29.156 23.970 -5.668 1.00 84.06 76 ARG A C 1
ATOM 591 O O . ARG A 1 76 ? 30.264 24.291 -5.236 1.00 84.06 76 ARG A O 1
ATOM 598 N N . HIS A 1 77 ? 28.437 22.982 -5.135 1.00 79.19 77 HIS A N 1
ATOM 599 C CA . HIS A 1 77 ? 28.902 22.182 -4.004 1.00 79.19 77 HIS A CA 1
ATOM 600 C C . HIS A 1 77 ? 30.228 21.470 -4.314 1.00 79.19 77 HIS A C 1
ATOM 602 O O . HIS A 1 77 ? 31.207 21.668 -3.593 1.00 79.19 77 HIS A O 1
ATOM 608 N N . ILE A 1 78 ? 30.322 20.745 -5.435 1.00 76.94 78 ILE A N 1
ATOM 609 C CA . ILE A 1 78 ? 31.571 20.083 -5.853 1.00 76.94 78 ILE A CA 1
ATOM 610 C C . ILE A 1 78 ? 32.711 21.098 -6.016 1.00 76.94 78 ILE A C 1
ATOM 612 O O . ILE A 1 78 ? 33.833 20.847 -5.562 1.00 76.94 78 ILE A O 1
ATOM 616 N N . ALA A 1 79 ? 32.448 22.238 -6.663 1.00 80.19 79 ALA A N 1
ATOM 617 C CA . ALA A 1 79 ? 33.451 23.281 -6.859 1.00 80.19 79 ALA A CA 1
ATOM 618 C C . ALA A 1 79 ? 33.988 23.795 -5.511 1.00 80.19 79 ALA A C 1
ATOM 620 O O . ALA A 1 79 ? 35.205 23.871 -5.320 1.00 80.19 79 ALA A O 1
ATOM 621 N N . SER A 1 80 ? 33.100 24.040 -4.543 1.00 78.88 80 SER A N 1
ATOM 622 C CA . SER A 1 80 ? 33.471 24.460 -3.186 1.00 78.88 80 SER A CA 1
ATOM 623 C C . SER A 1 80 ? 34.327 23.417 -2.448 1.00 78.88 80 SER A C 1
ATOM 625 O O . SER A 1 80 ? 35.321 23.764 -1.805 1.00 78.88 80 SER A O 1
ATOM 627 N N . CYS A 1 81 ? 34.031 22.123 -2.613 1.00 74.88 81 CYS A N 1
ATOM 628 C CA . CYS A 1 81 ? 34.797 21.036 -2.001 1.00 74.88 81 CYS A CA 1
ATOM 629 C C . CYS A 1 81 ? 36.210 20.925 -2.594 1.00 74.88 81 CYS A C 1
ATOM 631 O O . CYS A 1 81 ? 37.177 20.674 -1.867 1.00 74.88 81 CYS A O 1
ATOM 633 N N . LYS A 1 82 ? 36.358 21.156 -3.906 1.00 73.06 82 LYS A N 1
ATOM 634 C CA . LYS A 1 82 ? 37.668 21.179 -4.579 1.00 73.06 82 LYS A CA 1
ATOM 635 C C . LYS A 1 82 ? 38.524 22.368 -4.131 1.00 73.06 82 LYS A C 1
ATOM 637 O O . LYS A 1 82 ? 39.729 22.199 -3.939 1.00 73.06 82 LYS A O 1
ATOM 642 N N . VAL A 1 83 ? 37.918 23.538 -3.908 1.00 65.75 83 VAL A N 1
ATOM 643 C CA . VAL A 1 83 ? 38.608 24.710 -3.334 1.00 65.75 83 VAL A CA 1
ATOM 644 C C . VAL A 1 83 ? 39.101 24.400 -1.919 1.00 65.75 83 VAL A C 1
ATOM 646 O O . VAL A 1 83 ? 40.266 24.641 -1.607 1.00 65.75 83 VAL A O 1
ATOM 649 N N . ARG A 1 84 ? 38.265 23.762 -1.093 1.00 58.22 84 ARG A N 1
ATOM 650 C CA . ARG A 1 84 ? 38.617 23.399 0.288 1.00 58.22 84 ARG A CA 1
ATOM 651 C C . ARG A 1 84 ? 39.767 22.386 0.359 1.00 58.22 84 ARG A C 1
ATOM 653 O O . ARG A 1 84 ? 40.679 22.570 1.160 1.00 58.22 84 ARG A O 1
ATOM 660 N N . ARG A 1 85 ? 39.798 21.377 -0.527 1.00 57.31 85 ARG A N 1
ATOM 661 C CA . ARG A 1 85 ? 40.924 20.420 -0.613 1.00 57.31 85 ARG A CA 1
ATOM 662 C C . ARG A 1 85 ? 42.243 21.078 -1.027 1.00 57.31 85 ARG A C 1
ATOM 664 O O . ARG A 1 85 ? 43.271 20.732 -0.460 1.00 57.31 85 ARG A O 1
ATOM 671 N N . LYS A 1 86 ? 42.224 22.048 -1.953 1.00 60.03 86 LYS A N 1
ATOM 672 C CA . LYS A 1 86 ? 43.435 22.797 -2.350 1.00 60.03 86 LYS A CA 1
ATOM 673 C C . LYS A 1 86 ? 43.991 23.690 -1.235 1.00 60.03 86 LYS A C 1
ATOM 675 O O . LYS A 1 86 ? 45.192 23.948 -1.216 1.00 60.03 86 LYS A O 1
ATOM 680 N N . ILE A 1 87 ? 43.136 24.176 -0.334 1.00 58.28 87 ILE A N 1
ATOM 681 C CA . ILE A 1 87 ? 43.554 24.977 0.828 1.00 58.28 87 ILE A CA 1
ATOM 682 C C . ILE A 1 87 ? 44.181 24.068 1.895 1.00 58.28 87 ILE A C 1
ATOM 684 O O . ILE A 1 87 ? 45.263 24.369 2.384 1.00 58.28 87 ILE A O 1
ATOM 688 N N . LEU A 1 88 ? 43.568 22.912 2.172 1.00 51.62 88 LEU A N 1
ATOM 689 C CA . LEU A 1 88 ? 44.080 21.921 3.131 1.00 51.62 88 LEU A CA 1
ATOM 690 C C . LEU A 1 88 ? 45.396 21.259 2.690 1.00 51.62 88 LEU A C 1
ATOM 692 O O . LEU A 1 88 ? 46.240 20.960 3.528 1.00 51.62 88 LEU A O 1
ATOM 696 N N . SER A 1 89 ? 45.621 21.075 1.385 1.00 52.47 89 SER A N 1
ATOM 697 C CA . SER A 1 89 ? 46.893 20.540 0.875 1.00 52.47 89 SER A CA 1
ATOM 698 C C . SER A 1 89 ? 48.042 21.558 0.883 1.00 52.47 89 SER A C 1
ATOM 700 O O . SER A 1 89 ? 49.183 21.177 0.651 1.00 52.47 89 SER A O 1
ATOM 702 N N . LYS A 1 90 ? 47.762 22.850 1.112 1.00 52.34 90 LYS A N 1
ATOM 703 C CA . LYS A 1 90 ? 48.781 23.912 1.212 1.00 52.34 90 LYS A CA 1
ATOM 704 C C . LYS A 1 90 ? 49.226 24.201 2.650 1.00 52.34 90 LYS A C 1
ATOM 706 O O . LYS A 1 90 ? 50.168 24.962 2.833 1.00 52.34 90 LYS A O 1
ATOM 711 N N . SER A 1 91 ? 48.582 23.610 3.656 1.00 42.19 91 SER A N 1
ATOM 712 C CA . SER A 1 91 ? 48.822 23.905 5.075 1.00 42.19 91 SER A CA 1
ATOM 713 C C . SER A 1 91 ? 49.591 22.817 5.835 1.00 42.19 91 SER A C 1
ATOM 715 O O . SER A 1 91 ? 49.504 22.764 7.057 1.00 42.19 91 SER A O 1
ATOM 717 N N . ILE A 1 92 ? 50.363 21.966 5.151 1.00 41.62 92 ILE A N 1
ATOM 718 C CA . ILE A 1 92 ? 51.339 21.083 5.809 1.00 41.62 92 ILE A CA 1
ATOM 719 C C . ILE A 1 92 ? 52.740 21.653 5.544 1.00 41.62 92 ILE A C 1
ATOM 721 O O . ILE A 1 92 ? 53.214 21.564 4.410 1.00 41.62 92 ILE A O 1
ATOM 725 N N . PRO A 1 93 ? 53.419 22.247 6.544 1.00 42.06 93 PRO A N 1
ATOM 726 C CA . PRO A 1 93 ? 54.828 22.593 6.426 1.00 42.06 93 PRO A CA 1
ATOM 727 C C . PRO A 1 93 ? 55.636 21.296 6.325 1.00 42.06 93 PRO A C 1
ATOM 729 O O . PRO A 1 93 ? 55.646 20.483 7.248 1.00 42.06 93 PRO A O 1
ATOM 732 N N . SER A 1 94 ? 56.302 21.086 5.193 1.00 41.50 94 SER A N 1
ATOM 733 C CA . SER A 1 94 ? 57.229 19.977 4.993 1.00 41.50 94 SER A CA 1
ATOM 734 C C . SER A 1 94 ? 58.495 20.199 5.828 1.00 41.50 94 SER A C 1
ATOM 736 O O . SER A 1 94 ? 59.448 20.839 5.385 1.00 41.50 94 SER A O 1
ATOM 738 N N . LEU A 1 95 ? 58.506 19.664 7.045 1.00 43.31 95 LEU A N 1
ATOM 739 C CA . LEU A 1 95 ? 59.711 19.436 7.838 1.00 43.31 95 LEU A CA 1
ATOM 740 C C . LEU A 1 95 ? 60.262 18.060 7.465 1.00 43.31 95 LEU A C 1
ATOM 742 O O . LEU A 1 95 ? 59.959 17.092 8.137 1.00 43.31 95 LEU A O 1
ATOM 746 N N . PHE A 1 96 ? 61.016 17.965 6.372 1.00 38.94 96 PHE A N 1
ATOM 747 C CA . PHE A 1 96 ? 62.086 16.974 6.214 1.00 38.94 96 PHE A CA 1
ATOM 748 C C . PHE A 1 96 ? 63.026 17.460 5.111 1.00 38.94 96 PHE A C 1
ATOM 750 O O . PHE A 1 96 ? 62.743 17.372 3.918 1.00 38.94 96 PHE A O 1
ATOM 757 N N . GLN A 1 97 ? 64.144 18.030 5.553 1.00 41.19 97 GLN A N 1
ATOM 758 C CA . GLN A 1 97 ? 65.342 18.203 4.749 1.00 41.19 97 GLN A CA 1
ATOM 759 C C . GLN A 1 97 ? 65.956 16.822 4.510 1.00 41.19 97 GLN A C 1
ATOM 761 O O . GLN A 1 97 ? 66.175 16.074 5.460 1.00 41.19 97 GLN A O 1
ATOM 766 N N . SER A 1 98 ? 66.306 16.512 3.266 1.00 33.25 98 SER A N 1
ATOM 767 C CA . SER A 1 98 ? 67.474 15.676 3.014 1.00 33.25 98 SER A CA 1
ATOM 768 C C . SER A 1 98 ? 68.144 16.116 1.721 1.00 33.25 98 SER A C 1
ATOM 770 O O . SER A 1 98 ? 67.537 16.197 0.655 1.00 33.25 98 SER A O 1
ATOM 772 N N . THR A 1 99 ? 69.399 16.496 1.894 1.00 40.38 99 THR A N 1
ATOM 773 C CA . THR A 1 99 ? 70.376 16.979 0.926 1.00 40.38 99 THR A CA 1
ATOM 774 C C . THR A 1 99 ? 70.837 15.880 -0.027 1.00 40.38 99 THR A C 1
ATOM 776 O O . THR A 1 99 ? 71.114 14.766 0.407 1.00 40.38 99 THR A O 1
ATOM 779 N N . GLY A 1 100 ? 71.040 16.222 -1.300 1.00 36.28 100 GLY A N 1
ATOM 780 C CA . GLY A 1 100 ? 71.719 15.355 -2.264 1.00 36.28 100 GLY A CA 1
ATOM 781 C C . GLY A 1 100 ? 71.919 16.040 -3.612 1.00 36.28 100 GLY A C 1
ATOM 782 O O . GLY A 1 100 ? 71.011 16.082 -4.431 1.00 36.28 100 GLY A O 1
ATOM 783 N N . HIS A 1 101 ? 73.104 16.617 -3.791 1.00 38.69 101 HIS A N 1
ATOM 784 C CA . HIS A 1 101 ? 73.593 17.351 -4.961 1.00 38.69 101 HIS A CA 1
ATOM 785 C C . HIS A 1 101 ? 73.817 16.474 -6.211 1.00 38.69 101 HIS A C 1
ATOM 787 O O . HIS A 1 101 ? 74.138 15.297 -6.074 1.00 38.69 101 HIS A O 1
ATOM 793 N N . LEU A 1 102 ? 73.765 17.131 -7.385 1.00 35.50 102 LEU A N 1
ATOM 794 C CA . LEU A 1 102 ? 74.599 17.036 -8.615 1.00 35.50 102 LEU A CA 1
ATOM 795 C C . LEU A 1 102 ? 73.689 17.224 -9.854 1.00 35.50 102 LEU A C 1
ATOM 797 O O . LEU A 1 102 ? 72.895 16.358 -10.185 1.00 35.50 102 LEU A O 1
ATOM 801 N N . SER A 1 103 ? 73.567 18.429 -10.423 1.00 35.69 103 SER A N 1
ATOM 802 C CA . SER A 1 103 ? 74.495 19.103 -11.356 1.00 35.69 103 SER A CA 1
ATOM 803 C C . SER A 1 103 ? 74.665 18.388 -12.703 1.00 35.69 103 SER A C 1
ATOM 805 O O . SER A 1 103 ? 75.433 17.437 -12.786 1.00 35.69 103 SER A O 1
ATOM 807 N N . LEU A 1 104 ? 74.048 18.922 -13.766 1.00 34.56 104 LEU A N 1
ATOM 808 C CA . LEU A 1 104 ? 74.725 19.519 -14.933 1.00 34.56 104 LEU A CA 1
ATOM 809 C C . LEU A 1 104 ? 73.691 20.094 -15.922 1.00 34.56 104 LEU A C 1
ATOM 811 O O . LEU A 1 104 ? 72.557 19.634 -16.011 1.00 34.56 104 LEU A O 1
ATOM 815 N N . SER A 1 105 ? 74.114 21.161 -16.595 1.00 38.97 105 SER A N 1
ATOM 816 C CA . SER A 1 105 ? 73.307 22.180 -17.277 1.00 38.97 105 SER A CA 1
ATOM 817 C C . SER A 1 105 ? 73.203 21.927 -18.813 1.00 38.97 105 SER A C 1
ATOM 819 O O . SER A 1 105 ? 73.254 20.773 -19.221 1.00 38.97 105 SER A O 1
ATOM 821 N N . PRO A 1 106 ? 73.001 22.928 -19.703 1.00 56.00 106 PRO A N 1
ATOM 822 C CA . PRO A 1 106 ? 71.724 23.146 -20.393 1.00 56.00 106 PRO A CA 1
ATOM 823 C C . PRO A 1 106 ? 71.845 23.198 -21.934 1.00 56.00 106 PRO A C 1
ATOM 825 O O . PRO A 1 106 ? 72.878 23.594 -22.464 1.00 56.00 106 PRO A O 1
ATOM 828 N N . ILE A 1 107 ? 70.766 22.935 -22.679 1.00 37.59 107 ILE A N 1
ATOM 829 C CA . ILE A 1 107 ? 70.670 23.355 -24.091 1.00 37.59 107 ILE A CA 1
ATOM 830 C C . ILE A 1 107 ? 69.266 23.910 -24.358 1.00 37.59 107 ILE A C 1
ATOM 832 O O . ILE A 1 107 ? 68.255 23.249 -24.138 1.00 37.59 107 ILE A O 1
ATOM 836 N N . ALA A 1 108 ? 69.244 25.173 -24.778 1.00 41.69 108 ALA A N 1
ATOM 837 C CA . ALA A 1 108 ? 68.094 25.942 -25.241 1.00 41.69 108 ALA A CA 1
ATOM 838 C C . ALA A 1 108 ? 67.977 25.835 -26.787 1.00 41.69 108 ALA A C 1
ATOM 840 O O . ALA A 1 108 ? 68.721 25.079 -27.401 1.00 41.69 108 ALA A O 1
ATOM 841 N N . PRO A 1 109 ? 67.192 26.683 -27.465 1.00 63.09 109 PRO A N 1
ATOM 842 C CA . PRO A 1 109 ? 65.734 26.663 -27.555 1.00 63.09 109 PRO A CA 1
ATOM 843 C C . PRO A 1 109 ? 65.282 26.558 -29.027 1.00 63.09 109 PRO A C 1
ATOM 845 O O . PRO A 1 109 ? 65.986 27.030 -29.916 1.00 63.09 109 PRO A O 1
ATOM 848 N N . GLU A 1 110 ? 64.065 26.084 -29.312 1.00 35.06 110 GLU A N 1
ATOM 849 C CA . GLU A 1 110 ? 63.488 26.336 -30.639 1.00 35.06 110 GLU A CA 1
ATOM 850 C C . GLU A 1 110 ? 61.988 26.645 -30.611 1.00 35.06 110 GLU A C 1
ATOM 852 O O . GLU A 1 110 ? 61.176 25.983 -29.968 1.00 35.06 110 GLU A O 1
ATOM 857 N N . LYS A 1 111 ? 61.687 27.754 -31.292 1.00 38.97 111 LYS A N 1
ATOM 858 C CA . LYS A 1 111 ? 60.390 28.366 -31.596 1.00 38.97 111 LYS A CA 1
ATOM 859 C C . LYS A 1 111 ? 59.614 27.412 -32.529 1.00 38.97 111 LYS A C 1
ATOM 861 O O . LYS A 1 111 ? 60.229 26.681 -33.290 1.00 38.97 111 LYS A O 1
ATOM 866 N N . THR A 1 112 ? 58.285 27.384 -32.638 1.00 43.31 112 THR A N 1
ATOM 867 C CA . THR A 1 112 ? 57.361 28.378 -33.246 1.00 43.31 112 THR A CA 1
ATOM 868 C C . THR A 1 112 ? 55.939 27.703 -33.343 1.00 43.31 112 THR A C 1
ATOM 870 O O . THR A 1 112 ? 55.786 26.638 -32.753 1.00 43.31 112 THR A O 1
ATOM 873 N N . PRO A 1 113 ? 54.860 28.243 -33.970 1.00 53.31 113 PRO A N 1
ATOM 874 C CA . PRO A 1 113 ? 53.653 28.713 -33.267 1.00 53.31 113 PRO A CA 1
ATOM 875 C C . PRO A 1 113 ? 52.288 28.075 -33.688 1.00 53.31 113 PRO A C 1
ATOM 877 O O . PRO A 1 113 ? 52.217 27.246 -34.583 1.00 53.31 113 PRO A O 1
ATOM 880 N N . MET A 1 114 ? 51.205 28.573 -33.057 1.00 38.62 114 MET A N 1
ATOM 881 C CA . MET A 1 114 ? 49.834 28.853 -33.572 1.00 38.62 114 MET A CA 1
ATOM 882 C C . MET A 1 114 ? 48.956 27.772 -34.265 1.00 38.62 114 MET A C 1
ATOM 884 O O . MET A 1 114 ? 49.148 27.434 -35.424 1.00 38.62 114 MET A O 1
ATOM 888 N N . VAL A 1 115 ? 47.873 27.365 -33.573 1.00 36.31 115 VAL A N 1
ATOM 889 C CA . VAL A 1 115 ? 46.430 27.697 -33.821 1.00 36.31 115 VAL A CA 1
ATOM 890 C C . VAL A 1 115 ? 46.074 28.065 -35.289 1.00 36.31 115 VAL A C 1
ATOM 892 O O . VAL A 1 115 ? 46.614 29.036 -35.803 1.00 36.31 115 VAL A O 1
ATOM 895 N N . THR A 1 116 ? 45.176 27.406 -36.053 1.00 36.69 116 THR A N 1
ATOM 896 C CA . THR A 1 116 ? 43.683 27.271 -35.958 1.00 36.69 116 THR A CA 1
ATOM 897 C C . THR A 1 116 ? 43.140 26.380 -37.136 1.00 36.69 116 THR A C 1
ATOM 899 O O . THR A 1 116 ? 43.930 26.059 -38.021 1.00 36.69 116 THR A O 1
ATOM 902 N N . PRO A 1 117 ? 41.837 25.976 -37.192 1.00 54.50 117 PRO A N 1
ATOM 903 C CA . PRO A 1 117 ? 41.349 24.722 -37.817 1.00 54.50 117 PRO A CA 1
ATOM 904 C C . PRO A 1 117 ? 40.410 24.821 -39.060 1.00 54.50 117 PRO A C 1
ATOM 906 O O . PRO A 1 117 ? 39.963 25.902 -39.433 1.00 54.50 117 PRO A O 1
ATOM 909 N N . SER A 1 118 ? 39.982 23.623 -39.526 1.00 34.41 118 SER A N 1
ATOM 910 C CA . SER A 1 118 ? 38.814 23.252 -40.382 1.00 34.41 118 SER A CA 1
ATOM 911 C C . SER A 1 118 ? 38.935 23.465 -41.909 1.00 34.41 118 SER A C 1
ATOM 913 O O . SER A 1 118 ? 39.695 24.346 -42.300 1.00 34.41 118 SER A O 1
ATOM 915 N N . PRO A 1 119 ? 38.205 22.714 -42.791 1.00 49.16 119 PRO A N 1
ATOM 916 C CA . PRO A 1 119 ? 36.826 22.215 -42.593 1.00 49.16 119 PRO A CA 1
ATOM 917 C C . PRO A 1 119 ? 36.426 20.850 -43.241 1.00 49.16 119 PRO A C 1
ATOM 919 O O . PRO A 1 119 ? 37.207 20.219 -43.942 1.00 49.16 119 PRO A O 1
ATOM 922 N N . ARG A 1 120 ? 35.121 20.533 -43.087 1.00 32.94 120 ARG A N 1
ATOM 923 C CA . ARG A 1 120 ? 34.209 19.750 -43.969 1.00 32.94 120 ARG A CA 1
ATOM 924 C C . ARG A 1 120 ? 34.194 18.219 -43.828 1.00 32.94 120 ARG A C 1
ATOM 926 O O . ARG A 1 120 ? 35.173 17.541 -44.084 1.00 32.94 120 ARG A O 1
ATOM 933 N N . THR A 1 121 ? 33.141 17.700 -43.181 1.00 36.00 121 THR A N 1
ATOM 934 C CA . THR A 1 121 ? 31.913 17.102 -43.771 1.00 36.00 121 THR A CA 1
ATOM 935 C C . THR A 1 121 ? 32.201 15.835 -44.555 1.00 36.00 121 THR A C 1
ATOM 937 O O . THR A 1 121 ? 32.745 15.939 -45.640 1.00 36.00 121 THR A O 1
ATOM 940 N N . ASP A 1 122 ? 31.723 14.698 -44.047 1.00 32.50 122 ASP A N 1
ATOM 941 C CA . ASP A 1 122 ? 30.859 13.833 -44.845 1.00 32.50 122 ASP A CA 1
ATOM 942 C C . ASP A 1 122 ? 29.928 13.004 -43.957 1.00 32.50 122 ASP A C 1
ATOM 944 O O . ASP A 1 122 ? 30.317 12.365 -42.978 1.00 32.50 122 ASP A O 1
ATOM 948 N N . ALA A 1 123 ? 28.649 13.098 -44.303 1.00 37.34 123 ALA A N 1
ATOM 949 C CA . ALA A 1 123 ? 27.557 12.342 -43.736 1.00 37.34 123 ALA A CA 1
ATOM 950 C C . ALA A 1 123 ? 27.553 10.946 -44.362 1.00 37.34 123 ALA A C 1
ATOM 952 O O . ALA A 1 123 ? 27.379 10.821 -45.570 1.00 37.34 123 ALA A O 1
ATOM 953 N N . THR A 1 124 ? 27.664 9.896 -43.546 1.00 35.84 124 THR A N 1
ATOM 954 C CA . THR A 1 124 ? 27.402 8.527 -44.011 1.00 35.84 124 THR A CA 1
ATOM 955 C C . THR A 1 124 ? 26.364 7.859 -43.118 1.00 35.84 124 THR A C 1
ATOM 957 O O . THR A 1 124 ? 26.657 7.308 -42.066 1.00 35.84 124 THR A O 1
ATOM 960 N N . SER A 1 125 ? 25.113 8.026 -43.549 1.00 32.28 125 SER A N 1
ATOM 961 C CA . SER A 1 125 ? 24.055 7.015 -43.643 1.00 32.28 125 SER A CA 1
ATOM 962 C C . SER A 1 125 ? 24.111 5.809 -42.690 1.00 32.28 125 SER A C 1
ATOM 964 O O . SER A 1 125 ? 24.722 4.786 -42.990 1.00 32.28 125 SER A O 1
ATOM 966 N N . TRP A 1 126 ? 23.306 5.870 -41.627 1.00 29.47 126 TRP A N 1
ATOM 967 C CA . TRP A 1 126 ? 22.843 4.701 -40.877 1.00 29.47 126 TRP A CA 1
ATOM 968 C C . TRP A 1 126 ? 21.716 3.992 -41.636 1.00 29.47 126 TRP A C 1
ATOM 970 O O . TRP A 1 126 ? 20.543 4.342 -41.501 1.00 29.47 126 TRP A O 1
ATOM 980 N N . ARG A 1 127 ? 22.066 2.977 -42.424 1.00 34.78 127 ARG A N 1
ATOM 981 C CA . ARG A 1 127 ? 21.182 1.857 -42.775 1.00 34.78 127 ARG A CA 1
ATOM 982 C C . ARG A 1 127 ? 22.044 0.605 -42.892 1.00 34.78 127 ARG A C 1
ATOM 984 O O . ARG A 1 127 ? 23.177 0.701 -43.339 1.00 34.78 127 ARG A O 1
ATOM 991 N N . VAL A 1 128 ? 21.441 -0.537 -42.568 1.00 34.16 128 VAL A N 1
ATOM 992 C CA . VAL A 1 128 ? 21.997 -1.902 -42.584 1.00 34.16 128 VAL A CA 1
ATOM 993 C C . VAL A 1 128 ? 22.595 -2.334 -41.243 1.00 34.16 128 VAL A C 1
ATOM 995 O O . VAL A 1 128 ? 23.773 -2.155 -40.984 1.00 34.16 128 VAL A O 1
ATOM 998 N N . LEU A 1 129 ? 21.741 -2.932 -40.407 1.00 30.41 129 LEU A N 1
ATOM 999 C CA . LEU A 1 129 ? 22.005 -4.188 -39.691 1.00 30.41 129 LEU A CA 1
ATOM 1000 C C . LEU A 1 129 ? 20.670 -4.667 -39.101 1.00 30.41 129 LEU A C 1
ATOM 1002 O O . LEU A 1 129 ? 20.348 -4.455 -37.937 1.00 30.41 129 LEU A O 1
ATOM 1006 N N . HIS A 1 130 ? 19.852 -5.253 -39.970 1.00 29.48 130 HIS A N 1
ATOM 1007 C CA . HIS A 1 130 ? 18.639 -5.974 -39.603 1.00 29.48 130 HIS A CA 1
ATOM 1008 C C . HIS A 1 130 ? 18.688 -7.324 -40.312 1.00 29.48 130 HIS A C 1
ATOM 1010 O O . HIS A 1 130 ? 17.958 -7.561 -41.260 1.00 29.48 130 HIS A O 1
ATOM 1016 N N . GLU A 1 131 ? 19.606 -8.190 -39.901 1.00 30.98 131 GLU A N 1
ATOM 1017 C CA . GLU A 1 131 ? 19.537 -9.608 -40.242 1.00 30.98 131 GLU A CA 1
ATOM 1018 C C . GLU A 1 131 ? 20.522 -10.376 -39.376 1.00 30.98 131 GLU A C 1
ATOM 1020 O O . GLU A 1 131 ? 21.694 -10.016 -39.330 1.00 30.98 131 GLU A O 1
ATOM 1025 N N . MET A 1 132 ? 20.000 -11.383 -38.672 1.00 27.84 132 MET A N 1
ATOM 1026 C CA . MET A 1 132 ? 20.612 -12.663 -38.279 1.00 27.84 132 MET A CA 1
ATOM 1027 C C . MET A 1 132 ? 19.932 -13.146 -36.988 1.00 27.84 132 MET A C 1
ATOM 1029 O O . MET A 1 132 ? 20.414 -12.938 -35.877 1.00 27.84 132 MET A O 1
ATOM 1033 N N . LEU A 1 133 ? 18.773 -13.796 -37.153 1.00 30.48 133 LEU A N 1
ATOM 1034 C CA . LEU A 1 133 ? 18.310 -14.813 -36.205 1.00 30.48 133 LEU A CA 1
ATOM 1035 C C . LEU A 1 133 ? 19.252 -16.023 -36.288 1.00 30.48 133 LEU A C 1
ATOM 1037 O O . LEU A 1 133 ? 19.664 -16.387 -37.392 1.00 30.48 133 LEU A O 1
ATOM 1041 N N . PRO A 1 134 ? 19.443 -16.744 -35.173 1.00 35.19 134 PRO A N 1
ATOM 1042 C CA . PRO A 1 134 ? 19.501 -18.198 -35.263 1.00 35.19 134 PRO A CA 1
ATOM 1043 C C . PRO A 1 134 ? 18.410 -18.904 -34.456 1.00 35.19 134 PRO A C 1
ATOM 1045 O O . PRO A 1 134 ? 17.943 -18.455 -33.411 1.00 35.19 134 PRO A O 1
ATOM 1048 N N . GLN A 1 135 ? 18.037 -20.044 -35.030 1.00 28.88 135 GLN A N 1
ATOM 1049 C CA . GLN A 1 135 ? 17.022 -21.009 -34.645 1.00 28.88 135 GLN A CA 1
ATOM 1050 C C . GLN A 1 135 ? 17.280 -21.729 -33.312 1.00 28.88 135 GLN A C 1
ATOM 1052 O O . GLN A 1 135 ? 18.410 -21.953 -32.889 1.00 28.88 135 GLN A O 1
ATOM 1057 N N . ASN A 1 136 ? 16.159 -22.178 -32.744 1.00 28.64 136 ASN A N 1
ATOM 1058 C CA . ASN A 1 136 ? 15.973 -23.143 -31.661 1.00 28.64 136 ASN A CA 1
ATOM 1059 C C . ASN A 1 136 ? 16.917 -24.361 -31.669 1.00 28.64 136 ASN A C 1
ATOM 1061 O O . ASN A 1 136 ? 17.055 -25.017 -32.700 1.00 28.64 136 ASN A O 1
ATOM 1065 N N . GLN A 1 137 ? 17.329 -24.798 -30.471 1.00 31.64 137 GLN A N 1
ATOM 1066 C CA . GLN A 1 137 ? 17.314 -26.218 -30.083 1.00 31.64 137 GLN A CA 1
ATOM 1067 C C . GLN A 1 137 ? 16.927 -26.393 -28.597 1.00 31.64 137 GLN A C 1
ATOM 1069 O O . GLN A 1 137 ? 17.259 -25.531 -27.781 1.00 31.64 137 GLN A O 1
ATOM 1074 N N . PRO A 1 138 ? 16.220 -27.485 -28.234 1.00 34.94 138 PRO A N 1
ATOM 1075 C CA . PRO A 1 138 ? 15.779 -27.766 -26.871 1.00 34.94 138 PRO A CA 1
ATOM 1076 C C . PRO A 1 138 ? 16.832 -28.571 -26.093 1.00 34.94 138 PRO A C 1
ATOM 1078 O O . PRO A 1 138 ? 17.368 -29.557 -26.595 1.00 34.94 138 PRO A O 1
ATOM 1081 N N . GLY A 1 139 ? 17.097 -28.168 -24.849 1.00 31.66 139 GLY A N 1
ATOM 1082 C CA . GLY A 1 139 ? 18.024 -28.834 -23.933 1.00 31.66 139 GLY A CA 1
ATOM 1083 C C . GLY A 1 139 ? 17.349 -29.209 -22.614 1.00 31.66 139 GLY A C 1
ATOM 1084 O O . GLY A 1 139 ? 16.669 -28.398 -21.993 1.00 31.66 139 GLY A O 1
ATOM 1085 N N . THR A 1 140 ? 17.527 -30.468 -22.243 1.00 28.75 140 THR A N 1
ATOM 1086 C CA . THR A 1 140 ? 16.860 -31.244 -21.196 1.00 28.75 140 THR A CA 1
ATOM 1087 C C . THR A 1 140 ? 17.240 -30.848 -19.759 1.00 28.75 140 THR A C 1
ATOM 1089 O O . THR A 1 140 ? 18.340 -30.379 -19.488 1.00 28.75 140 THR A O 1
ATOM 1092 N N . LEU A 1 141 ? 16.295 -31.110 -18.849 1.00 33.56 141 LEU A N 1
ATOM 1093 C CA . LEU A 1 141 ? 16.342 -31.073 -17.381 1.00 33.56 141 LEU A CA 1
ATOM 1094 C C . LEU A 1 141 ? 17.675 -31.504 -16.742 1.00 33.56 141 LEU A C 1
ATOM 1096 O O . LEU A 1 141 ? 18.168 -32.586 -17.047 1.00 33.56 141 LEU A O 1
ATOM 1100 N N . GLN A 1 142 ? 18.105 -30.779 -15.702 1.00 29.55 142 GLN A N 1
ATOM 1101 C CA . GLN A 1 142 ? 18.644 -31.394 -14.484 1.00 29.55 142 GLN A CA 1
ATOM 1102 C C . GLN A 1 142 ? 18.381 -30.518 -13.251 1.00 29.55 142 GLN A C 1
ATOM 1104 O O . GLN A 1 142 ? 18.635 -29.317 -13.227 1.00 29.55 142 GLN A O 1
ATOM 1109 N N . SER A 1 143 ? 17.813 -31.176 -12.245 1.00 30.48 143 SER A N 1
ATOM 1110 C CA . SER A 1 143 ? 17.502 -30.690 -10.907 1.00 30.48 143 SER A CA 1
ATOM 1111 C C . SER A 1 143 ? 18.717 -30.924 -10.011 1.00 30.48 143 SER A C 1
ATOM 1113 O O . SER A 1 143 ? 19.290 -32.010 -10.082 1.00 30.48 143 SER A O 1
ATOM 1115 N N . ASN A 1 144 ? 19.095 -29.965 -9.161 1.00 28.36 144 ASN A N 1
ATOM 1116 C CA . ASN A 1 144 ? 19.844 -30.276 -7.944 1.00 28.36 144 ASN A CA 1
ATOM 1117 C C . ASN A 1 144 ? 19.718 -29.184 -6.872 1.00 28.36 144 ASN A C 1
ATOM 1119 O O . ASN A 1 144 ? 19.735 -27.986 -7.147 1.00 28.36 144 ASN A O 1
ATOM 1123 N N . SER A 1 145 ? 19.576 -29.663 -5.642 1.00 34.25 145 SER A N 1
ATOM 1124 C CA . SER A 1 145 ? 19.324 -28.955 -4.388 1.00 34.25 145 SER A CA 1
ATOM 1125 C C . SER A 1 145 ? 20.629 -28.525 -3.705 1.00 34.25 145 SER A C 1
ATOM 1127 O O . SER A 1 145 ? 21.587 -29.290 -3.752 1.00 34.25 145 SER A O 1
ATOM 1129 N N . ASN A 1 146 ? 20.649 -27.378 -3.003 1.00 30.03 146 ASN A N 1
ATOM 1130 C CA . ASN A 1 146 ? 20.986 -27.269 -1.563 1.00 30.03 146 ASN A CA 1
ATOM 1131 C C . ASN A 1 146 ? 21.320 -25.834 -1.084 1.00 30.03 146 ASN A C 1
ATOM 1133 O O . ASN A 1 146 ? 22.245 -25.197 -1.568 1.00 30.03 146 ASN A O 1
ATOM 1137 N N . SER A 1 147 ? 20.536 -25.405 -0.082 1.00 30.94 147 SER A N 1
ATOM 1138 C CA . SER A 1 147 ? 20.847 -24.678 1.172 1.00 30.94 147 SER A CA 1
ATOM 1139 C C . SER A 1 147 ? 21.980 -23.642 1.277 1.00 30.94 147 SER A C 1
ATOM 1141 O O . SER A 1 147 ? 23.141 -23.948 1.040 1.00 30.94 147 SER A O 1
ATOM 1143 N N . GLY A 1 148 ? 21.654 -22.501 1.903 1.00 27.59 148 GLY A N 1
ATOM 1144 C CA . GLY A 1 148 ? 22.628 -21.657 2.608 1.00 27.59 148 GLY A CA 1
ATOM 1145 C C . GLY A 1 148 ? 22.099 -20.269 2.970 1.00 27.59 148 GLY A C 1
ATOM 1146 O O . GLY A 1 148 ? 22.123 -19.362 2.151 1.00 27.59 148 GLY A O 1
ATOM 1147 N N . SER A 1 149 ? 21.622 -20.105 4.202 1.00 33.06 149 SER A N 1
ATOM 1148 C CA . SER A 1 149 ? 21.276 -18.827 4.829 1.00 33.06 149 SER A CA 1
ATOM 1149 C C . SER A 1 149 ? 22.520 -18.009 5.196 1.00 33.06 149 SER A C 1
ATOM 1151 O O . SER A 1 149 ? 23.378 -18.528 5.909 1.00 33.06 149 SER A O 1
ATOM 1153 N N . SER A 1 150 ? 22.560 -16.719 4.861 1.00 30.06 150 SER A N 1
ATOM 1154 C CA . SER A 1 150 ? 23.192 -15.699 5.712 1.00 30.06 150 SER A CA 1
ATOM 1155 C C . SER A 1 150 ? 22.638 -14.306 5.398 1.00 30.06 150 SER A C 1
ATOM 1157 O O . SER A 1 150 ? 22.534 -13.880 4.251 1.00 30.06 150 SER A O 1
ATOM 1159 N N . SER A 1 151 ? 22.219 -13.616 6.455 1.00 31.77 151 SER A N 1
ATOM 1160 C CA . SER A 1 151 ? 21.742 -12.238 6.451 1.00 31.77 151 SER A CA 1
ATOM 1161 C C . SER A 1 151 ? 22.919 -11.283 6.627 1.00 31.77 151 SER A C 1
ATOM 1163 O O . SER A 1 151 ? 23.651 -11.407 7.610 1.00 31.77 151 SER A O 1
ATOM 1165 N N . VAL A 1 152 ? 23.054 -10.288 5.752 1.00 33.16 152 VAL A N 1
ATOM 1166 C CA . VAL A 1 152 ? 23.893 -9.110 6.010 1.00 33.16 152 VAL A CA 1
ATOM 1167 C C . VAL A 1 152 ? 23.093 -7.874 5.615 1.00 33.16 152 VAL A C 1
ATOM 1169 O O . VAL A 1 152 ? 22.746 -7.685 4.450 1.00 33.16 152 VAL A O 1
ATOM 1172 N N . ALA A 1 153 ? 22.744 -7.074 6.620 1.00 32.53 153 ALA A N 1
ATOM 1173 C CA . ALA A 1 153 ? 22.097 -5.783 6.459 1.00 32.53 153 ALA A CA 1
ATOM 1174 C C . ALA A 1 153 ? 23.116 -4.748 5.962 1.00 32.53 153 ALA A C 1
ATOM 1176 O O . ALA A 1 153 ? 24.265 -4.728 6.401 1.00 32.53 153 ALA A O 1
ATOM 1177 N N . SER A 1 154 ? 22.699 -3.872 5.053 1.00 32.09 154 SER A N 1
ATOM 1178 C CA . SER A 1 154 ? 23.434 -2.652 4.722 1.00 32.09 154 SER A CA 1
ATOM 1179 C C . SER A 1 154 ? 22.439 -1.555 4.369 1.00 32.09 154 SER A C 1
ATOM 1181 O O . SER A 1 154 ? 21.687 -1.656 3.401 1.00 32.09 154 SER A O 1
ATOM 1183 N N . GLU A 1 155 ? 22.422 -0.537 5.226 1.00 31.56 155 GLU A N 1
ATOM 1184 C CA . GLU A 1 155 ? 21.663 0.699 5.094 1.00 31.56 155 GLU A CA 1
ATOM 1185 C C . GLU A 1 155 ? 22.233 1.579 3.978 1.00 31.56 155 GLU A C 1
ATOM 1187 O O . GLU A 1 155 ? 23.438 1.819 3.903 1.00 31.56 155 GLU A O 1
ATOM 1192 N N . ALA A 1 156 ? 21.344 2.133 3.156 1.00 33.16 156 ALA A N 1
ATOM 1193 C CA . ALA A 1 156 ? 21.618 3.327 2.369 1.00 33.16 156 ALA A CA 1
ATOM 1194 C C . ALA A 1 156 ? 20.341 4.177 2.310 1.00 33.16 156 ALA A C 1
ATOM 1196 O O . ALA A 1 156 ? 19.342 3.813 1.689 1.00 33.16 156 ALA A O 1
ATOM 1197 N N . THR A 1 157 ? 20.378 5.296 3.024 1.00 30.84 157 THR A N 1
ATOM 1198 C CA . THR A 1 157 ? 19.259 6.196 3.302 1.00 30.84 157 THR A CA 1
ATOM 1199 C C . THR A 1 157 ? 18.946 7.087 2.098 1.00 30.84 157 THR A C 1
ATOM 1201 O O . THR A 1 157 ? 19.807 7.798 1.579 1.00 30.84 157 THR A O 1
ATOM 1204 N N . SER A 1 158 ? 17.688 7.089 1.658 1.00 28.77 158 SER A N 1
ATOM 1205 C CA . SER A 1 158 ? 17.073 8.136 0.831 1.00 28.77 158 SER A CA 1
ATOM 1206 C C . SER A 1 158 ? 15.568 8.120 1.106 1.00 28.77 158 SER A C 1
ATOM 1208 O O . SER A 1 158 ? 14.959 7.054 1.072 1.00 28.77 158 SER A O 1
ATOM 1210 N N . ALA A 1 159 ? 15.008 9.287 1.435 1.00 33.47 159 ALA A N 1
ATOM 1211 C CA . ALA A 1 159 ? 13.716 9.511 2.093 1.00 33.47 159 ALA A CA 1
ATOM 1212 C C . ALA A 1 159 ? 12.467 9.104 1.278 1.00 33.47 159 ALA A C 1
ATOM 1214 O O . ALA A 1 159 ? 11.621 9.927 0.951 1.00 33.47 159 ALA A O 1
ATOM 1215 N N . ASN A 1 160 ? 12.317 7.813 0.993 1.00 34.44 160 ASN A N 1
ATOM 1216 C CA . ASN A 1 160 ? 10.995 7.206 0.953 1.00 34.44 160 ASN A CA 1
ATOM 1217 C C . ASN A 1 160 ? 10.641 6.875 2.400 1.00 34.44 160 ASN A C 1
ATOM 1219 O O . ASN A 1 160 ? 11.436 6.222 3.076 1.00 34.44 160 ASN A O 1
ATOM 1223 N N . ILE A 1 161 ? 9.462 7.287 2.867 1.00 41.50 161 ILE A N 1
ATOM 1224 C CA . ILE A 1 161 ? 8.868 6.761 4.102 1.00 41.50 161 ILE A CA 1
ATOM 1225 C C . ILE A 1 161 ? 8.509 5.297 3.818 1.00 41.50 161 ILE A C 1
ATOM 1227 O O . ILE A 1 161 ? 7.361 4.938 3.574 1.00 41.50 161 ILE A O 1
ATOM 1231 N N . VAL A 1 162 ? 9.528 4.447 3.736 1.00 41.38 162 VAL A N 1
ATOM 1232 C CA . VAL A 1 162 ? 9.374 3.014 3.865 1.00 41.38 162 VAL A CA 1
ATOM 1233 C C . VAL A 1 162 ? 9.213 2.828 5.364 1.00 41.38 162 VAL A C 1
ATOM 1235 O O . VAL A 1 162 ? 10.185 2.914 6.108 1.00 41.38 162 VAL A O 1
ATOM 1238 N N . LEU A 1 163 ? 7.972 2.636 5.814 1.00 47.12 163 LEU A N 1
ATOM 1239 C CA . LEU A 1 163 ? 7.665 2.115 7.148 1.00 47.12 163 LEU A CA 1
ATOM 1240 C C . LEU A 1 163 ? 8.155 0.654 7.219 1.00 47.12 163 LEU A C 1
ATOM 1242 O O . LEU A 1 163 ? 7.373 -0.288 7.299 1.00 47.12 163 LEU A O 1
ATOM 1246 N N . THR A 1 164 ? 9.464 0.462 7.088 1.00 41.78 164 THR A N 1
ATOM 1247 C CA . THR A 1 164 ? 10.206 -0.744 7.447 1.00 41.78 164 THR A CA 1
ATOM 1248 C C . THR A 1 164 ? 10.856 -0.496 8.798 1.00 41.78 164 THR A C 1
ATOM 1250 O O . THR A 1 164 ? 12.045 -0.726 8.975 1.00 41.78 164 THR A O 1
ATOM 1253 N N . GLU A 1 165 ? 10.079 -0.031 9.777 1.00 39.25 165 GLU A N 1
ATOM 1254 C CA . GLU A 1 165 ? 10.326 -0.579 11.101 1.00 39.25 165 GLU A CA 1
ATOM 1255 C C . GLU A 1 165 ? 10.032 -2.069 10.989 1.00 39.25 165 GLU A C 1
ATOM 1257 O O . GLU A 1 165 ? 9.018 -2.484 10.420 1.00 39.25 165 GLU A O 1
ATOM 1262 N N . THR A 1 166 ? 10.982 -2.873 11.440 1.00 37.50 166 THR A N 1
ATOM 1263 C CA . THR A 1 166 ? 10.917 -4.327 11.486 1.00 37.50 166 THR A CA 1
ATOM 1264 C C . THR A 1 166 ? 9.764 -4.739 12.403 1.00 37.50 166 THR A C 1
ATOM 1266 O O . THR A 1 166 ? 9.970 -5.099 13.558 1.00 37.50 166 THR A O 1
ATOM 1269 N N . ILE A 1 167 ? 8.526 -4.656 11.909 1.00 44.22 167 ILE A N 1
ATOM 1270 C CA . ILE A 1 167 ? 7.354 -5.224 12.570 1.00 44.22 167 ILE A CA 1
ATOM 1271 C C . ILE A 1 167 ? 7.655 -6.726 12.692 1.00 44.22 167 ILE A C 1
ATOM 1273 O O . ILE A 1 167 ? 7.955 -7.344 11.663 1.00 44.22 167 ILE A O 1
ATOM 1277 N N . PRO A 1 168 ? 7.637 -7.309 13.908 1.00 38.81 168 PRO A N 1
ATOM 1278 C CA . PRO A 1 168 ? 8.126 -8.658 14.148 1.00 38.81 168 PRO A CA 1
ATOM 1279 C C . PRO A 1 168 ? 7.512 -9.654 13.175 1.00 38.81 168 PRO A C 1
ATOM 1281 O O . PRO A 1 168 ? 6.314 -9.605 12.881 1.00 38.81 168 PRO A O 1
ATOM 1284 N N . ALA A 1 169 ? 8.356 -10.551 12.677 1.00 38.84 169 ALA A N 1
ATOM 1285 C CA . ALA A 1 169 ? 8.022 -11.600 11.733 1.00 38.84 169 ALA A CA 1
ATOM 1286 C C . ALA A 1 169 ? 7.094 -12.652 12.360 1.00 38.84 169 ALA A C 1
ATOM 1288 O O . ALA A 1 169 ? 7.478 -13.801 12.465 1.00 38.84 169 ALA A O 1
ATOM 1289 N N . GLU A 1 170 ? 5.887 -12.288 12.797 1.00 43.72 170 GLU A N 1
ATOM 1290 C CA . GLU A 1 170 ? 4.909 -13.224 13.348 1.00 43.72 170 GLU A CA 1
ATOM 1291 C C . GLU A 1 170 ? 3.498 -12.600 13.412 1.00 43.72 170 GLU A C 1
ATOM 1293 O O . GLU A 1 170 ? 2.939 -12.322 14.463 1.00 43.72 170 GLU A O 1
ATOM 1298 N N . PHE A 1 171 ? 2.838 -12.476 12.254 1.00 49.47 171 PHE A N 1
ATOM 1299 C CA . PHE A 1 171 ? 1.362 -12.445 12.196 1.00 49.47 171 PHE A CA 1
ATOM 1300 C C . PHE A 1 171 ? 0.734 -13.836 12.468 1.00 49.47 171 PHE A C 1
ATOM 1302 O O . PHE A 1 171 ? -0.483 -14.019 12.373 1.00 49.47 171 PHE A O 1
ATOM 1309 N N . LYS A 1 172 ? 1.542 -14.841 12.838 1.00 43.00 172 LYS A N 1
ATOM 1310 C CA . LYS A 1 172 ? 1.072 -16.142 13.329 1.00 43.00 172 LYS A CA 1
ATOM 1311 C C . LYS A 1 172 ? 0.597 -15.988 14.778 1.00 43.00 172 LYS A C 1
ATOM 1313 O O . LYS A 1 172 ? 1.370 -16.172 15.704 1.00 43.00 172 LYS A O 1
ATOM 1318 N N . GLY A 1 173 ? -0.681 -15.661 14.968 1.00 43.62 173 GLY A N 1
ATOM 1319 C CA . GLY A 1 173 ? -1.287 -15.586 16.310 1.00 43.62 173 GLY A CA 1
ATOM 1320 C C . GLY A 1 173 ? -2.103 -14.328 16.608 1.00 43.62 173 GLY A C 1
ATOM 1321 O O . GLY A 1 173 ? -2.318 -14.002 17.771 1.00 43.62 173 GLY A O 1
ATOM 1322 N N . CYS A 1 174 ? -2.566 -13.624 15.577 1.00 47.88 174 CYS A N 1
ATOM 1323 C CA . CYS A 1 174 ? -3.413 -12.434 15.670 1.00 47.88 174 CYS A CA 1
ATOM 1324 C C . CYS A 1 174 ? -4.704 -12.718 16.486 1.00 47.88 174 CYS A C 1
ATOM 1326 O O . CYS A 1 174 ? -5.699 -13.201 15.941 1.00 47.88 174 CYS A O 1
ATOM 1328 N N . SER A 1 175 ? -4.670 -12.472 17.803 1.00 50.62 175 SER A N 1
ATOM 1329 C CA . SER A 1 175 ? -5.769 -12.719 18.764 1.00 50.62 175 SER A CA 1
ATOM 1330 C C . SER A 1 175 ? -6.397 -11.429 19.325 1.00 50.62 175 SER A C 1
ATOM 1332 O O . SER A 1 175 ? -7.357 -11.475 20.107 1.00 50.62 175 SER A O 1
ATOM 1334 N N . THR A 1 176 ? -5.880 -10.270 18.909 1.00 66.25 176 THR A N 1
ATOM 1335 C CA . THR A 1 176 ? -6.101 -8.963 19.552 1.00 66.25 176 THR A CA 1
ATOM 1336 C C . THR A 1 176 ? -6.829 -7.929 18.694 1.00 66.25 176 THR A C 1
ATOM 1338 O O . THR A 1 176 ? -6.994 -6.799 19.141 1.00 66.25 176 THR A O 1
ATOM 1341 N N . GLY A 1 177 ? -7.296 -8.276 17.493 1.00 82.25 177 GLY A N 1
ATOM 1342 C CA . GLY A 1 177 ? -8.023 -7.313 16.664 1.00 82.25 177 GLY A CA 1
ATOM 1343 C C . GLY A 1 177 ? -9.498 -7.126 17.060 1.00 82.25 177 GLY A C 1
ATOM 1344 O O . GLY A 1 177 ? -9.999 -7.799 17.970 1.00 82.25 177 GLY A O 1
ATOM 1345 N N . PRO A 1 178 ? -10.203 -6.189 16.403 1.00 90.12 178 PRO A N 1
ATOM 1346 C CA . PRO A 1 178 ? -11.560 -5.805 16.767 1.00 90.12 178 PRO A CA 1
ATOM 1347 C C . PRO A 1 178 ? -12.565 -6.906 16.419 1.00 90.12 178 PRO A C 1
ATOM 1349 O O . PRO A 1 178 ? -12.314 -7.752 15.553 1.00 90.12 178 PRO A O 1
ATOM 1352 N N . LEU A 1 179 ? -13.740 -6.866 17.054 1.00 91.88 179 LEU A N 1
ATOM 1353 C CA . LEU A 1 179 ? -14.857 -7.719 16.655 1.00 91.88 179 LEU A CA 1
ATOM 1354 C C . LEU A 1 179 ? -15.236 -7.425 15.206 1.00 91.88 179 LEU A C 1
ATOM 1356 O O . LEU A 1 179 ? -15.382 -6.270 14.801 1.00 91.88 179 LEU A O 1
ATOM 1360 N N . PHE A 1 180 ? -15.450 -8.484 14.431 1.00 90.62 180 PHE A N 1
ATOM 1361 C CA . PHE A 1 180 ? -15.737 -8.367 13.010 1.00 90.62 180 PHE A CA 1
ATOM 1362 C C . PHE A 1 180 ? -16.979 -7.507 12.725 1.00 90.62 180 PHE A C 1
ATOM 1364 O O . PHE A 1 180 ? -17.003 -6.759 11.749 1.00 90.62 180 PHE A O 1
ATOM 1371 N N . ALA A 1 181 ? -17.986 -7.560 13.604 1.00 92.50 181 ALA A N 1
ATOM 1372 C CA . ALA A 1 181 ? -19.190 -6.738 13.501 1.00 92.50 181 ALA A CA 1
ATOM 1373 C C . ALA A 1 181 ? -18.884 -5.230 13.494 1.00 92.50 181 ALA A C 1
ATOM 1375 O O . ALA A 1 181 ? -19.542 -4.477 12.780 1.00 92.50 181 ALA A O 1
ATOM 1376 N N . HIS A 1 182 ? -17.858 -4.791 14.229 1.00 93.75 182 HIS A N 1
ATOM 1377 C CA . HIS A 1 182 ? -17.508 -3.375 14.322 1.00 93.75 182 HIS A CA 1
ATOM 1378 C C . HIS A 1 182 ? -16.750 -2.870 13.093 1.00 93.75 182 HIS A C 1
ATOM 1380 O O . HIS A 1 182 ? -16.866 -1.697 12.742 1.00 93.75 182 HIS A O 1
ATOM 1386 N N . LEU A 1 183 ? -16.037 -3.750 12.377 1.00 93.88 183 LEU A N 1
ATOM 1387 C CA . LEU A 1 183 ? -15.344 -3.360 11.147 1.00 93.88 183 LEU A CA 1
ATOM 1388 C C . LEU A 1 183 ? -16.294 -2.809 10.086 1.00 93.88 183 LEU A C 1
ATOM 1390 O O . LEU A 1 183 ? -15.903 -1.914 9.343 1.00 93.88 183 LEU A O 1
ATOM 1394 N N . ALA A 1 184 ? -17.528 -3.314 10.019 1.00 93.75 184 ALA A N 1
ATOM 1395 C CA . ALA A 1 184 ? -18.512 -2.894 9.024 1.00 93.75 184 ALA A CA 1
ATOM 1396 C C . ALA A 1 184 ? -18.957 -1.426 9.182 1.00 93.75 184 ALA A C 1
ATOM 1398 O O . ALA A 1 184 ? -19.526 -0.858 8.251 1.00 93.75 184 ALA A O 1
ATOM 1399 N N . HIS A 1 185 ? -18.702 -0.798 10.337 1.00 94.44 185 HIS A N 1
ATOM 1400 C CA . HIS A 1 185 ? -18.965 0.630 10.546 1.00 94.44 185 HIS A CA 1
ATOM 1401 C C . HIS A 1 185 ? -17.891 1.534 9.934 1.00 94.44 185 HIS A C 1
ATOM 1403 O O . HIS A 1 185 ? -18.179 2.686 9.602 1.00 94.44 185 HIS A O 1
ATOM 1409 N N . VAL A 1 186 ? -16.675 1.007 9.779 1.00 96.00 186 VAL A N 1
ATOM 1410 C CA . VAL A 1 186 ? -15.498 1.748 9.311 1.00 96.00 186 VAL A CA 1
ATOM 1411 C C . VAL A 1 186 ? -15.173 1.416 7.861 1.00 96.00 186 VAL A C 1
ATOM 1413 O O . VAL A 1 186 ? -14.991 2.316 7.038 1.00 96.00 186 VAL A O 1
ATOM 1416 N N . PHE A 1 187 ? -15.119 0.125 7.544 1.00 97.25 187 PHE A N 1
ATOM 1417 C CA . PHE A 1 187 ? -14.682 -0.378 6.254 1.00 97.25 187 PHE A CA 1
ATOM 1418 C C . PHE A 1 187 ? -15.851 -0.797 5.370 1.00 97.25 187 PHE A C 1
ATOM 1420 O O . PHE A 1 187 ? -16.890 -1.270 5.831 1.00 97.25 187 PHE A O 1
ATOM 1427 N N . HIS A 1 188 ? -15.653 -0.673 4.061 1.00 97.31 188 HIS A N 1
ATOM 1428 C CA . HIS A 1 188 ? -16.594 -1.207 3.087 1.00 97.31 188 HIS A CA 1
ATOM 1429 C C . HIS A 1 188 ? -16.675 -2.747 3.188 1.00 97.31 188 HIS A C 1
ATOM 1431 O O . HIS A 1 188 ? -15.637 -3.400 3.358 1.00 97.31 188 HIS A O 1
ATOM 1437 N N . PRO A 1 189 ? -17.860 -3.364 2.992 1.00 96.00 189 PRO A N 1
ATOM 1438 C CA . PRO A 1 189 ? -18.028 -4.816 3.081 1.00 96.00 189 PRO A CA 1
ATOM 1439 C C . PRO A 1 189 ? -17.057 -5.634 2.221 1.00 96.00 189 PRO A C 1
ATOM 1441 O O . PRO A 1 189 ? -16.669 -6.729 2.624 1.00 96.00 189 PRO A O 1
ATOM 1444 N N . SER A 1 190 ? -16.642 -5.116 1.059 1.00 94.94 190 SER A N 1
ATOM 1445 C CA . SER A 1 190 ? -15.643 -5.769 0.196 1.00 94.94 190 SER A CA 1
ATOM 1446 C C . SER A 1 190 ? -14.304 -5.981 0.908 1.00 94.94 190 SER A C 1
ATOM 1448 O O . SER A 1 190 ? -13.748 -7.077 0.850 1.00 94.94 190 SER A O 1
ATOM 1450 N N . LEU A 1 191 ? -13.806 -4.975 1.637 1.00 96.62 191 LEU A N 1
ATOM 1451 C CA . LEU A 1 191 ? -12.577 -5.130 2.412 1.00 96.62 191 LEU A CA 1
ATOM 1452 C C . LEU A 1 191 ? -12.806 -6.028 3.627 1.00 96.62 191 LEU A C 1
ATOM 1454 O O . LEU A 1 191 ? -12.002 -6.920 3.869 1.00 96.62 191 LEU A O 1
ATOM 1458 N N . CYS A 1 192 ? -13.914 -5.861 4.357 1.00 96.69 192 CYS A N 1
ATOM 1459 C CA . CYS A 1 192 ? -14.206 -6.696 5.527 1.00 96.69 192 CYS A CA 1
ATOM 1460 C C . CYS A 1 192 ? -14.230 -8.197 5.179 1.00 96.69 192 CYS A C 1
ATOM 1462 O O . CYS A 1 192 ? -13.812 -9.035 5.975 1.00 96.69 192 CYS A O 1
ATOM 1464 N N . LYS A 1 193 ? -14.709 -8.558 3.983 1.00 96.44 193 LYS A N 1
ATOM 1465 C CA . LYS A 1 193 ? -14.661 -9.943 3.492 1.00 96.44 193 LYS A CA 1
ATOM 1466 C C . LYS A 1 193 ? -13.243 -10.446 3.242 1.00 96.44 193 LYS A C 1
ATOM 1468 O O . LYS A 1 193 ? -13.022 -11.632 3.411 1.00 96.44 193 LYS A O 1
ATOM 1473 N N . SER A 1 194 ? -12.320 -9.555 2.898 1.00 97.62 194 SER A N 1
ATOM 1474 C CA . SER A 1 194 ? -10.934 -9.877 2.548 1.00 97.62 194 SER A CA 1
ATOM 1475 C C . SER A 1 194 ? -9.996 -9.942 3.760 1.00 97.62 194 SER A C 1
ATOM 1477 O O . SER A 1 194 ? -8.919 -10.527 3.670 1.00 97.62 194 SER A O 1
ATOM 1479 N N . ILE A 1 195 ? -10.368 -9.337 4.894 1.00 97.12 195 ILE A N 1
ATOM 1480 C CA . ILE A 1 195 ? -9.551 -9.338 6.118 1.00 97.12 195 ILE A CA 1
ATOM 1481 C C . ILE A 1 195 ? -9.623 -10.713 6.795 1.00 97.12 195 ILE A C 1
ATOM 1483 O O . ILE A 1 195 ? -10.714 -11.231 7.055 1.00 97.12 195 ILE A O 1
ATOM 1487 N N . ARG A 1 196 ? -8.459 -11.284 7.131 1.00 96.56 196 ARG A N 1
ATOM 1488 C CA . ARG A 1 196 ? -8.343 -12.544 7.878 1.00 96.56 196 ARG A CA 1
ATOM 1489 C C . ARG A 1 196 ? -9.062 -12.448 9.220 1.00 96.56 196 ARG A C 1
ATOM 1491 O O . ARG A 1 196 ? -9.001 -11.424 9.896 1.00 96.56 196 ARG A O 1
ATOM 1498 N N . ARG A 1 197 ? -9.690 -13.545 9.646 1.00 94.88 197 ARG A N 1
ATOM 1499 C CA . ARG A 1 197 ? -10.365 -13.648 10.946 1.00 94.88 197 ARG A CA 1
ATOM 1500 C C . ARG A 1 197 ? -9.805 -14.784 11.786 1.00 94.88 197 ARG A C 1
ATOM 1502 O O . ARG A 1 197 ? -9.411 -15.818 11.250 1.00 94.88 197 ARG A O 1
ATOM 1509 N N . THR A 1 198 ? -9.845 -14.589 13.097 1.00 93.56 198 THR A N 1
ATOM 1510 C CA . THR A 1 198 ? -9.548 -15.599 14.114 1.00 93.56 198 THR A CA 1
ATOM 1511 C C . THR A 1 198 ? -10.749 -15.652 15.056 1.00 93.56 198 THR A C 1
ATOM 1513 O O . THR A 1 198 ? -10.886 -14.810 15.941 1.00 93.56 198 THR A O 1
ATOM 1516 N N . GLY A 1 199 ? -11.661 -16.601 14.827 1.00 92.75 199 GLY A N 1
ATOM 1517 C CA . GLY A 1 199 ? -12.959 -16.623 15.509 1.00 92.75 199 GLY A CA 1
ATOM 1518 C C . GLY A 1 199 ? -13.853 -15.462 15.059 1.00 92.75 199 GLY A C 1
ATOM 1519 O O . GLY A 1 199 ? -14.110 -15.295 13.867 1.00 92.75 199 GLY A O 1
ATOM 1520 N N . ASP A 1 200 ? -14.316 -14.659 16.012 1.00 93.00 200 ASP A N 1
ATOM 1521 C CA . ASP A 1 200 ? -15.137 -13.461 15.799 1.00 93.00 200 ASP A CA 1
ATOM 1522 C C . ASP A 1 200 ? -14.316 -12.173 15.625 1.00 93.00 200 ASP A C 1
ATOM 1524 O O . ASP A 1 200 ? -14.877 -11.116 15.320 1.00 93.00 200 ASP A O 1
ATOM 1528 N N . LYS A 1 201 ? -12.990 -12.250 15.779 1.00 93.88 201 LYS A N 1
ATOM 1529 C CA . LYS A 1 201 ? -12.080 -11.110 15.658 1.00 93.88 201 LYS A CA 1
ATOM 1530 C C . LYS A 1 201 ? -11.435 -11.044 14.285 1.00 93.88 201 LYS A C 1
ATOM 1532 O O . LYS A 1 201 ? -11.070 -12.061 13.693 1.00 93.88 201 LYS A O 1
ATOM 1537 N N . ALA A 1 202 ? -11.250 -9.830 13.791 1.00 95.25 202 ALA A N 1
ATOM 1538 C CA . ALA A 1 202 ? -10.468 -9.579 12.592 1.00 95.25 202 ALA A CA 1
ATOM 1539 C C . ALA A 1 202 ? -8.977 -9.457 12.918 1.00 95.25 202 ALA A C 1
ATOM 1541 O O . ALA A 1 202 ? -8.622 -8.945 13.972 1.00 95.25 202 ALA A O 1
ATOM 1542 N N . CYS A 1 203 ? -8.095 -9.873 12.012 1.00 95.69 203 CYS A N 1
ATOM 1543 C CA . CYS A 1 203 ? -6.664 -9.627 12.142 1.00 95.69 203 CYS A CA 1
ATOM 1544 C C . CYS A 1 203 ? -6.319 -8.244 11.584 1.00 95.69 203 CYS A C 1
ATOM 1546 O O . CYS A 1 203 ? -5.939 -8.081 10.420 1.00 95.69 203 CYS A O 1
ATOM 1548 N N . LEU A 1 204 ? -6.521 -7.247 12.439 1.00 94.94 204 LEU A N 1
ATOM 1549 C CA . LEU A 1 204 ? -6.250 -5.845 12.179 1.00 94.94 204 LEU A CA 1
ATOM 1550 C C . LEU A 1 204 ? -5.568 -5.244 13.405 1.00 94.94 204 LEU A C 1
ATOM 1552 O O . LEU A 1 204 ? -6.030 -5.440 14.530 1.00 94.94 204 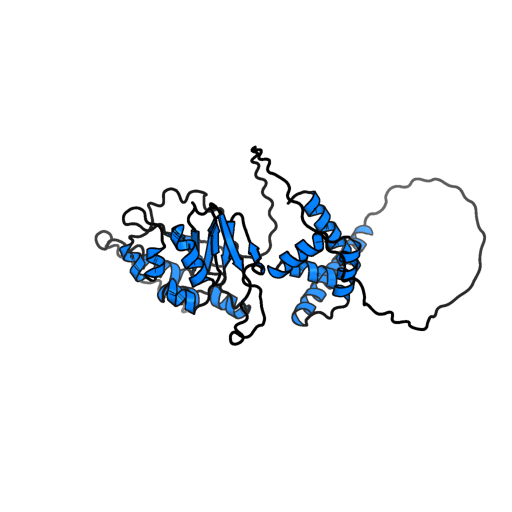LEU A O 1
ATOM 1556 N N . THR A 1 205 ? -4.499 -4.497 13.164 1.00 93.81 205 THR A N 1
ATOM 1557 C CA . THR A 1 205 ? -3.725 -3.795 14.186 1.00 93.81 205 THR A CA 1
ATOM 1558 C C . THR A 1 205 ? -3.801 -2.301 13.919 1.00 93.81 205 THR A C 1
ATOM 1560 O O . THR A 1 205 ? -3.717 -1.866 12.771 1.00 93.81 205 THR A O 1
ATOM 1563 N N . VAL A 1 206 ? -3.959 -1.519 14.983 1.00 93.75 206 VAL A N 1
ATOM 1564 C CA . VAL A 1 206 ? -3.861 -0.060 14.943 1.00 93.75 206 VAL A CA 1
ATOM 1565 C C . VAL A 1 206 ? -2.699 0.340 15.837 1.00 93.75 206 VAL A C 1
ATOM 1567 O O . VAL A 1 206 ? -2.688 0.003 17.019 1.00 93.75 206 VAL A O 1
ATOM 1570 N N . SER A 1 207 ? -1.726 1.037 15.268 1.00 91.88 207 SER A N 1
ATOM 1571 C CA . SER A 1 207 ? -0.531 1.508 15.960 1.00 91.88 207 SER A CA 1
ATOM 1572 C C . SER A 1 207 ? -0.452 3.024 15.847 1.00 91.88 207 SER A C 1
ATOM 1574 O O . SER A 1 207 ? -0.672 3.584 14.776 1.00 91.88 207 SER A O 1
ATOM 1576 N N . PHE A 1 208 ? -0.145 3.695 16.950 1.00 90.00 208 PHE A N 1
ATOM 1577 C CA . PHE A 1 208 ? 0.109 5.133 16.978 1.00 90.00 208 PHE A CA 1
ATOM 1578 C C . PHE A 1 208 ? 1.617 5.324 17.094 1.00 90.00 208 PHE A C 1
ATOM 1580 O O . PHE A 1 208 ? 2.217 4.863 18.061 1.00 90.00 208 PHE A O 1
ATOM 1587 N N . LEU A 1 209 ? 2.223 5.916 16.068 1.00 85.00 209 LEU A N 1
ATOM 1588 C CA . LEU A 1 209 ? 3.669 6.083 15.969 1.00 85.00 209 LEU A CA 1
ATOM 1589 C C . LEU A 1 209 ? 4.051 7.457 16.527 1.00 85.00 209 LEU A C 1
ATOM 1591 O O . LEU A 1 209 ? 3.603 8.481 16.005 1.00 85.00 209 LEU A O 1
ATOM 1595 N N . GLU A 1 210 ? 4.863 7.474 17.583 1.00 78.75 210 GLU A N 1
ATOM 1596 C CA . GLU A 1 210 ? 5.418 8.692 18.184 1.00 78.75 210 GLU A CA 1
ATOM 1597 C C . GLU A 1 210 ? 6.692 9.122 17.439 1.00 78.75 210 GLU A C 1
ATOM 1599 O O . GLU A 1 210 ? 7.799 8.996 17.950 1.00 78.75 210 GLU A O 1
ATOM 1604 N N . ASP A 1 211 ? 6.551 9.632 16.214 1.00 72.81 211 ASP A N 1
ATOM 1605 C CA . ASP A 1 211 ? 7.667 10.283 15.518 1.00 72.81 211 ASP A CA 1
ATOM 1606 C C . ASP A 1 211 ? 7.712 11.786 15.835 1.00 72.81 211 ASP A C 1
ATOM 1608 O O . ASP A 1 211 ? 6.694 12.482 15.793 1.00 72.81 211 ASP A O 1
ATOM 1612 N N . ALA A 1 212 ? 8.920 12.302 16.100 1.00 50.75 212 ALA A N 1
ATOM 1613 C CA . ALA A 1 212 ? 9.192 13.659 16.600 1.00 50.75 212 ALA A CA 1
ATOM 1614 C C . ALA A 1 212 ? 8.730 14.819 15.690 1.00 50.75 212 ALA A C 1
ATOM 1616 O O . ALA A 1 212 ? 8.773 15.976 16.109 1.00 50.75 212 ALA A O 1
ATOM 1617 N N . SER A 1 213 ? 8.302 14.544 14.456 1.00 61.66 213 SER A N 1
ATOM 1618 C CA . SER A 1 213 ? 7.828 15.560 13.507 1.00 61.66 213 SER A CA 1
ATOM 1619 C C . SER A 1 213 ? 6.389 15.358 13.027 1.00 61.66 213 SER A C 1
ATOM 1621 O O . SER A 1 213 ? 5.781 16.322 12.560 1.00 61.66 213 SER A O 1
ATOM 1623 N N . GLN A 1 214 ? 5.814 14.154 13.142 1.00 67.12 214 GLN A N 1
ATOM 1624 C CA . GLN A 1 214 ? 4.441 13.893 12.707 1.00 67.12 214 GLN A CA 1
ATOM 1625 C C . GLN A 1 214 ? 3.911 12.596 13.333 1.00 67.12 214 GLN A C 1
ATOM 1627 O O . GLN A 1 214 ? 4.189 11.499 12.851 1.00 67.12 214 GLN A O 1
ATOM 1632 N N . ILE A 1 215 ? 3.104 12.716 14.391 1.00 64.44 215 ILE A N 1
ATOM 1633 C CA . ILE A 1 215 ? 2.418 11.554 14.964 1.00 64.44 215 ILE A CA 1
ATOM 1634 C C . ILE A 1 215 ? 1.418 11.037 13.928 1.00 64.44 215 ILE A C 1
ATOM 1636 O O . ILE A 1 215 ? 0.496 11.749 13.514 1.00 64.44 215 ILE A O 1
ATOM 1640 N N . SER A 1 216 ? 1.604 9.790 13.508 1.00 83.31 216 SER A N 1
ATOM 1641 C CA . SER A 1 216 ? 0.742 9.130 12.531 1.00 83.31 216 SER A CA 1
ATOM 1642 C C . SER A 1 216 ? 0.114 7.874 13.122 1.00 83.31 216 SER A C 1
ATOM 1644 O O . SER A 1 216 ? 0.666 7.220 14.005 1.00 83.31 216 SER A O 1
ATOM 1646 N N . CYS A 1 217 ? -1.088 7.556 12.654 1.00 92.19 217 CYS A N 1
ATOM 1647 C CA . CYS A 1 217 ? -1.758 6.307 12.976 1.00 92.19 217 CYS A CA 1
ATOM 1648 C C . CYS A 1 217 ? -1.575 5.339 11.805 1.00 92.19 217 CYS A C 1
ATOM 1650 O O . CYS A 1 217 ? -1.931 5.658 10.671 1.00 92.19 217 CYS A O 1
ATOM 1652 N N . LEU A 1 218 ? -1.023 4.161 12.078 1.00 93.12 218 LEU A N 1
ATOM 1653 C CA . LEU A 1 218 ? -0.884 3.067 11.131 1.00 93.12 218 LEU A CA 1
ATOM 1654 C C . LEU A 1 218 ? -1.965 2.022 11.404 1.00 93.12 218 LEU A C 1
ATOM 1656 O O . LEU A 1 218 ? -2.008 1.418 12.475 1.00 93.12 218 LEU A O 1
ATOM 1660 N N . VAL A 1 219 ? -2.822 1.782 10.416 1.00 95.19 219 VAL A N 1
ATOM 1661 C CA . VAL A 1 219 ? -3.798 0.692 10.432 1.00 95.19 219 VAL A CA 1
ATOM 1662 C C . VAL A 1 219 ? -3.319 -0.400 9.486 1.00 95.19 219 VAL A C 1
ATOM 1664 O O . VAL A 1 219 ? -3.293 -0.201 8.273 1.00 95.19 219 VAL A O 1
ATOM 1667 N N . SER A 1 220 ? -2.966 -1.558 10.034 1.00 95.94 220 SER A N 1
ATOM 1668 C CA . SER A 1 220 ? -2.469 -2.710 9.281 1.00 95.94 220 SER A CA 1
ATOM 1669 C C . SER A 1 220 ? -3.477 -3.851 9.328 1.00 95.94 220 SER A C 1
ATOM 1671 O O . SER A 1 220 ? -3.804 -4.360 10.399 1.00 95.94 220 SER A O 1
ATOM 1673 N N . ALA A 1 221 ? -3.954 -4.288 8.165 1.00 96.69 221 ALA A N 1
ATOM 1674 C CA . ALA A 1 221 ? -4.885 -5.402 8.025 1.00 96.69 221 ALA A CA 1
ATOM 1675 C C . ALA A 1 221 ? -4.224 -6.594 7.321 1.00 96.69 221 ALA A C 1
ATOM 1677 O O . ALA A 1 221 ? -3.615 -6.442 6.260 1.00 96.69 221 ALA A O 1
ATOM 1678 N N . SER A 1 222 ? -4.378 -7.793 7.888 1.00 96.88 222 SER A N 1
ATOM 1679 C CA . SER A 1 222 ? -3.977 -9.041 7.231 1.00 96.88 222 SER A CA 1
ATOM 1680 C C . SER A 1 222 ? -5.047 -9.455 6.221 1.00 96.88 222 SER A C 1
ATOM 1682 O O . SER A 1 222 ? -6.212 -9.642 6.575 1.00 96.88 222 SER A O 1
ATOM 1684 N N . ILE A 1 223 ? -4.657 -9.575 4.956 1.00 97.56 223 ILE A N 1
ATOM 1685 C CA . ILE A 1 223 ? -5.536 -9.857 3.820 1.00 97.56 223 ILE A CA 1
ATOM 1686 C C . ILE A 1 223 ? -5.404 -11.321 3.418 1.00 97.56 223 ILE A C 1
ATOM 1688 O O . ILE A 1 223 ? -4.314 -11.761 3.052 1.00 97.56 223 ILE A O 1
ATOM 1692 N N . MET A 1 224 ? -6.517 -12.054 3.424 1.00 97.12 224 MET A N 1
ATOM 1693 C CA . MET A 1 224 ? -6.544 -13.468 3.052 1.00 97.12 224 MET A CA 1
ATOM 1694 C C . MET A 1 224 ? -5.948 -13.690 1.662 1.00 97.12 224 MET A C 1
ATOM 1696 O O . MET A 1 224 ? -6.166 -12.909 0.732 1.00 97.12 224 MET A O 1
ATOM 1700 N N . ASN A 1 225 ? -5.163 -14.757 1.536 1.00 95.88 225 ASN A N 1
ATOM 1701 C CA . ASN A 1 225 ? -4.354 -15.030 0.355 1.00 95.88 225 ASN A CA 1
ATOM 1702 C C . ASN A 1 225 ? -5.142 -15.108 -0.968 1.00 95.88 225 ASN A C 1
ATOM 1704 O O . ASN A 1 225 ? -4.602 -14.720 -2.007 1.00 95.88 225 ASN A O 1
ATOM 1708 N N . ASP A 1 226 ? -6.381 -15.585 -0.919 1.00 96.38 226 ASP A N 1
ATOM 1709 C CA . ASP A 1 226 ? -7.333 -15.724 -2.024 1.00 96.38 226 ASP A CA 1
ATOM 1710 C C . ASP A 1 226 ? -7.977 -14.391 -2.448 1.00 96.38 226 ASP A C 1
ATOM 1712 O O . ASP A 1 226 ? -8.411 -14.258 -3.588 1.00 96.38 226 ASP A O 1
ATOM 1716 N N . HIS A 1 227 ? -7.960 -13.374 -1.581 1.00 97.06 227 HIS A N 1
ATOM 1717 C CA . HIS A 1 227 ? -8.491 -12.034 -1.864 1.00 97.06 227 HIS A CA 1
ATOM 1718 C C . HIS A 1 227 ? -7.412 -11.022 -2.279 1.00 97.06 227 HIS A C 1
ATOM 1720 O O . HIS A 1 227 ? -7.730 -9.903 -2.688 1.00 97.06 227 HIS A O 1
ATOM 1726 N N . VAL A 1 228 ? -6.127 -11.390 -2.193 1.00 96.25 228 VAL A N 1
ATOM 1727 C CA . VAL A 1 228 ? -5.014 -10.496 -2.555 1.00 96.25 228 VAL A CA 1
ATOM 1728 C C . VAL A 1 228 ? -5.120 -10.040 -4.012 1.00 96.25 228 VAL A C 1
ATOM 1730 O O . VAL A 1 228 ? -5.004 -8.850 -4.281 1.00 96.25 228 VAL A O 1
ATOM 1733 N N . GLU A 1 229 ? -5.371 -10.954 -4.950 1.00 95.38 229 GLU A N 1
ATOM 1734 C CA . GLU A 1 229 ? -5.452 -10.630 -6.382 1.00 95.38 229 GLU A CA 1
ATOM 1735 C C . GLU A 1 229 ? -6.596 -9.654 -6.692 1.00 95.38 229 GLU A C 1
ATOM 1737 O O . GLU A 1 229 ? -6.383 -8.645 -7.372 1.00 95.38 229 GLU A O 1
ATOM 1742 N N . GLU A 1 230 ? -7.780 -9.906 -6.126 1.00 95.81 230 GLU A N 1
ATOM 1743 C CA . GLU A 1 230 ? -8.943 -9.030 -6.270 1.00 95.81 230 GLU A CA 1
ATOM 1744 C C . GLU A 1 230 ? -8.648 -7.626 -5.726 1.00 95.81 230 GLU A C 1
ATOM 1746 O O . GLU A 1 230 ? -8.903 -6.635 -6.413 1.00 95.81 230 GLU A O 1
ATOM 1751 N N . LEU A 1 231 ? -8.083 -7.517 -4.519 1.00 96.12 231 LEU A N 1
ATOM 1752 C CA . LEU A 1 231 ? -7.762 -6.221 -3.917 1.00 96.12 231 LEU A CA 1
ATOM 1753 C C . LEU A 1 231 ? -6.694 -5.461 -4.701 1.00 96.12 231 LEU A C 1
ATOM 1755 O O . LEU A 1 231 ? -6.821 -4.249 -4.867 1.00 96.12 231 LEU A O 1
ATOM 1759 N N . VAL A 1 232 ? -5.675 -6.146 -5.220 1.00 95.44 232 VAL A N 1
ATOM 1760 C CA . VAL A 1 232 ? -4.615 -5.518 -6.021 1.00 95.44 232 VAL A CA 1
ATOM 1761 C C . VAL A 1 232 ? -5.179 -4.911 -7.305 1.00 95.44 232 VAL A C 1
ATOM 1763 O O . VAL A 1 232 ? -4.889 -3.754 -7.626 1.00 95.44 232 VAL A O 1
ATOM 1766 N N . LEU A 1 233 ? -6.052 -5.647 -7.994 1.00 94.56 233 LEU A N 1
ATOM 1767 C CA . LEU A 1 233 ? -6.735 -5.151 -9.185 1.00 94.56 233 LEU A CA 1
ATOM 1768 C C . LEU A 1 233 ? -7.635 -3.959 -8.864 1.00 94.56 233 LEU A C 1
ATOM 1770 O O . LEU A 1 233 ? -7.615 -2.946 -9.561 1.00 94.56 233 LEU A O 1
ATOM 1774 N N . ASN A 1 234 ? -8.414 -4.072 -7.798 1.00 95.25 234 ASN A N 1
ATOM 1775 C CA . ASN A 1 234 ? -9.457 -3.115 -7.473 1.00 95.25 234 ASN A CA 1
ATOM 1776 C C . ASN A 1 234 ? -8.932 -1.812 -6.853 1.00 95.25 234 ASN A C 1
ATOM 1778 O O . ASN A 1 234 ? -9.428 -0.735 -7.191 1.00 95.25 234 ASN A O 1
ATOM 1782 N N . LEU A 1 235 ? -7.927 -1.892 -5.977 1.00 94.00 235 LEU A N 1
ATOM 1783 C CA . LEU A 1 235 ? -7.317 -0.724 -5.337 1.00 94.00 235 LEU A CA 1
ATOM 1784 C C . LEU A 1 235 ? -6.261 -0.069 -6.230 1.00 94.00 235 LEU A C 1
ATOM 1786 O O . LEU A 1 235 ? -6.261 1.151 -6.390 1.00 94.00 235 LEU A O 1
ATOM 1790 N N . PHE A 1 236 ? -5.378 -0.866 -6.834 1.00 92.19 236 PHE A N 1
ATOM 1791 C CA . PHE A 1 236 ? -4.189 -0.351 -7.521 1.00 92.19 236 PHE A CA 1
ATOM 1792 C C . PHE A 1 236 ? -4.299 -0.407 -9.048 1.00 92.19 236 PHE A C 1
ATOM 1794 O O . PHE A 1 236 ? -3.444 0.136 -9.742 1.00 92.19 236 PHE A O 1
ATOM 1801 N N . GLY A 1 237 ? -5.332 -1.052 -9.600 1.00 91.19 237 GLY A N 1
ATOM 1802 C CA . GLY A 1 237 ? -5.461 -1.232 -11.049 1.00 91.19 237 GLY A CA 1
ATOM 1803 C C . GLY A 1 237 ? -4.404 -2.170 -11.638 1.00 91.19 237 GLY A C 1
ATOM 1804 O O . GLY A 1 237 ? -4.177 -2.150 -12.846 1.00 91.19 237 GLY A O 1
ATOM 1805 N N . LEU A 1 238 ? -3.731 -2.966 -10.802 1.00 91.12 238 LEU A N 1
ATOM 1806 C CA . LEU A 1 238 ? -2.668 -3.873 -11.223 1.00 91.12 238 LEU A CA 1
ATOM 1807 C C . LEU A 1 238 ? -3.211 -5.294 -11.338 1.00 91.12 238 LEU A C 1
ATOM 1809 O O . LEU A 1 238 ? -3.918 -5.771 -10.458 1.00 91.12 238 LEU A O 1
ATOM 1813 N N . ARG A 1 239 ? -2.850 -6.005 -12.405 1.00 92.31 239 ARG A N 1
ATOM 1814 C CA . ARG A 1 239 ? -3.154 -7.434 -12.502 1.00 92.31 239 ARG A CA 1
ATOM 1815 C C . ARG A 1 239 ? -2.073 -8.214 -11.772 1.00 92.31 239 ARG A C 1
ATOM 1817 O O . ARG A 1 239 ? -0.900 -8.134 -12.133 1.00 92.31 239 ARG A O 1
ATOM 1824 N N . LEU A 1 240 ? -2.479 -8.956 -10.756 1.00 93.38 240 LEU A N 1
ATOM 1825 C CA . LEU A 1 240 ? -1.666 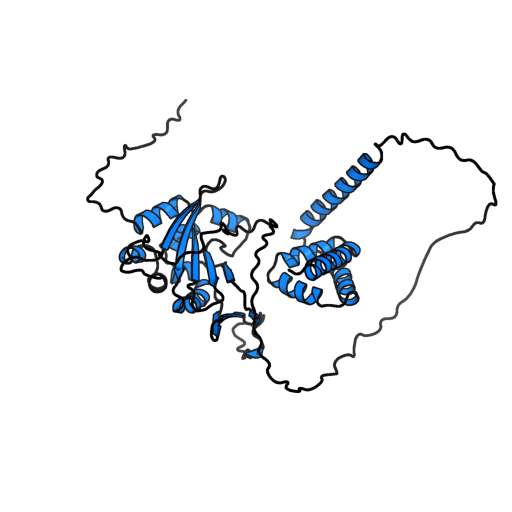-9.981 -10.123 1.00 93.38 240 LEU A CA 1
ATOM 1826 C C . LEU A 1 240 ? -2.136 -11.323 -10.676 1.00 93.38 240 LEU A C 1
ATOM 1828 O O . LEU A 1 240 ? -3.329 -11.502 -10.865 1.00 93.38 240 LEU A O 1
ATOM 1832 N N . LYS A 1 241 ? -1.228 -12.245 -10.971 1.00 91.62 241 LYS A N 1
ATOM 1833 C CA . LYS A 1 241 ? -1.575 -13.615 -11.339 1.00 91.62 241 LYS A CA 1
ATOM 1834 C C . LYS A 1 241 ? -0.862 -14.561 -10.402 1.00 91.62 241 LYS A C 1
ATOM 1836 O O . LYS A 1 241 ? 0.345 -14.446 -10.196 1.00 91.62 241 LYS A O 1
ATOM 1841 N N . THR A 1 242 ? -1.609 -15.507 -9.859 1.00 89.94 242 THR A N 1
ATOM 1842 C CA . THR A 1 242 ? -1.044 -16.584 -9.052 1.00 89.94 242 THR A CA 1
ATOM 1843 C C . THR A 1 242 ? -0.770 -17.796 -9.946 1.00 89.94 242 THR A C 1
ATOM 1845 O O . THR A 1 242 ? -1.698 -18.412 -10.462 1.00 89.94 242 THR A O 1
ATOM 1848 N N . GLU A 1 243 ? 0.505 -18.137 -10.155 1.00 86.94 243 GLU A N 1
ATOM 1849 C CA . GLU A 1 243 ? 0.938 -19.321 -10.912 1.00 86.94 243 GLU A CA 1
ATOM 1850 C C . GLU A 1 243 ? 1.691 -20.281 -9.976 1.00 86.94 243 GLU A C 1
ATOM 1852 O O . GLU A 1 243 ? 2.811 -20.017 -9.532 1.00 86.94 243 GLU A O 1
ATOM 1857 N N . GLY A 1 244 ? 1.074 -21.423 -9.660 1.00 90.12 244 GLY A N 1
ATOM 1858 C CA . GLY A 1 244 ? 1.667 -22.415 -8.762 1.00 90.12 244 GLY A CA 1
ATOM 1859 C C . GLY A 1 244 ? 1.796 -21.881 -7.337 1.00 90.12 244 GLY A C 1
ATOM 1860 O O . GLY A 1 244 ? 0.786 -21.645 -6.686 1.00 90.12 244 GLY A O 1
ATOM 1861 N N . LEU A 1 245 ? 3.029 -21.715 -6.850 1.00 88.44 245 LEU A N 1
ATOM 1862 C CA . LEU A 1 245 ? 3.325 -21.186 -5.509 1.00 88.44 245 LEU A CA 1
ATOM 1863 C C . LEU A 1 245 ? 3.624 -19.684 -5.499 1.00 88.44 245 LEU A C 1
ATOM 1865 O O . LEU A 1 245 ? 3.759 -19.103 -4.423 1.00 88.44 245 LEU A O 1
ATOM 1869 N N . PHE A 1 246 ? 3.742 -19.058 -6.670 1.00 87.81 246 PHE A N 1
ATOM 1870 C CA . PHE A 1 246 ? 4.246 -17.697 -6.799 1.00 87.81 246 PHE A CA 1
ATOM 1871 C C . PHE A 1 246 ? 3.191 -16.744 -7.351 1.00 87.81 246 PHE A C 1
ATOM 1873 O O . PHE A 1 246 ? 2.292 -17.131 -8.101 1.00 87.81 246 PHE A O 1
ATOM 1880 N N . ARG A 1 247 ? 3.327 -15.474 -6.981 1.00 89.25 247 ARG A N 1
ATOM 1881 C CA . ARG A 1 247 ? 2.547 -14.363 -7.525 1.00 89.25 247 ARG A CA 1
ATOM 1882 C C . ARG A 1 247 ? 3.396 -13.548 -8.496 1.00 89.25 247 ARG A C 1
ATOM 1884 O O . ARG A 1 247 ? 4.560 -13.259 -8.229 1.00 89.25 247 ARG A O 1
ATOM 1891 N N . GLU A 1 248 ? 2.799 -13.161 -9.616 1.00 89.69 248 GLU A N 1
ATOM 1892 C CA . GLU A 1 248 ? 3.428 -12.360 -10.665 1.00 89.69 248 GLU A CA 1
ATOM 1893 C C . GLU A 1 248 ? 2.573 -11.140 -10.985 1.00 89.69 248 GLU A C 1
ATOM 1895 O O . GLU A 1 248 ? 1.363 -11.256 -11.176 1.00 89.69 248 GLU A O 1
ATOM 1900 N N . PHE A 1 249 ? 3.193 -9.969 -11.114 1.00 88.44 249 PHE A N 1
ATOM 1901 C CA . PHE A 1 249 ? 2.495 -8.825 -11.697 1.00 88.44 249 PHE A CA 1
ATOM 1902 C C . PHE A 1 249 ? 2.482 -8.935 -13.210 1.00 88.44 249 PHE A C 1
ATOM 1904 O O . PHE A 1 249 ? 3.526 -9.135 -13.828 1.00 88.44 249 PHE A O 1
ATOM 1911 N N . ILE A 1 250 ? 1.307 -8.727 -13.789 1.00 86.81 250 ILE A N 1
ATOM 1912 C CA . ILE A 1 250 ? 1.087 -8.615 -15.223 1.00 86.81 250 ILE A CA 1
ATOM 1913 C C . ILE A 1 250 ? 0.907 -7.133 -15.527 1.00 86.81 250 ILE A C 1
ATOM 1915 O O . ILE A 1 250 ? -0.168 -6.563 -15.328 1.00 86.81 250 ILE A O 1
ATOM 1919 N N . ILE A 1 251 ? 1.981 -6.496 -15.985 1.00 78.62 251 ILE A N 1
ATOM 1920 C CA . ILE A 1 251 ? 1.936 -5.090 -16.379 1.00 78.62 251 ILE A CA 1
ATOM 1921 C C . ILE A 1 251 ? 1.623 -5.042 -17.875 1.00 78.62 251 ILE A C 1
ATOM 1923 O O . ILE A 1 251 ? 2.429 -5.552 -18.662 1.00 78.62 251 ILE A O 1
ATOM 1927 N N . PRO A 1 252 ? 0.468 -4.480 -18.284 1.00 69.19 252 PRO A N 1
ATOM 1928 C CA . PRO A 1 252 ? 0.206 -4.260 -19.695 1.00 69.19 252 PRO A CA 1
ATOM 1929 C C . PRO A 1 252 ? 1.294 -3.353 -20.273 1.00 69.19 252 PRO A C 1
ATOM 1931 O O . PRO A 1 252 ? 1.723 -2.414 -19.593 1.00 69.19 252 PRO A O 1
ATOM 1934 N N . PRO A 1 253 ? 1.753 -3.609 -21.507 1.00 68.50 253 PRO A N 1
ATOM 1935 C CA . PRO A 1 253 ? 2.655 -2.687 -22.173 1.00 68.50 253 PRO A CA 1
ATOM 1936 C C . PRO A 1 253 ? 1.993 -1.308 -22.196 1.00 68.50 253 PRO A C 1
ATOM 1938 O O . PRO A 1 253 ? 0.815 -1.187 -22.546 1.00 68.50 253 PRO A O 1
ATOM 1941 N N . VAL A 1 254 ? 2.740 -0.280 -21.778 1.00 62.06 254 VAL A N 1
ATOM 1942 C CA . VAL A 1 254 ? 2.294 1.115 -21.854 1.00 62.06 254 VAL A CA 1
ATOM 1943 C C . VAL A 1 254 ? 2.183 1.449 -23.330 1.00 62.06 254 VAL A C 1
ATOM 1945 O O . VAL A 1 254 ? 3.145 1.828 -23.990 1.00 62.06 254 VAL A O 1
ATOM 1948 N N . THR A 1 255 ? 1.004 1.211 -23.868 1.00 56.62 255 THR A N 1
ATOM 1949 C CA . THR A 1 255 ? 0.655 1.569 -25.223 1.00 56.62 255 THR A CA 1
ATOM 1950 C C . THR A 1 255 ? -0.065 2.902 -25.111 1.00 56.62 255 THR A C 1
ATOM 1952 O O . THR A 1 255 ? -1.066 3.014 -24.412 1.00 56.62 255 THR A O 1
ATOM 1955 N N . ASN A 1 256 ? 0.448 3.937 -25.781 1.00 53.38 256 ASN A N 1
ATOM 1956 C CA . ASN A 1 256 ? -0.237 5.231 -25.930 1.00 53.38 256 ASN A CA 1
ATOM 1957 C C . ASN A 1 256 ? -1.465 5.115 -26.857 1.00 53.38 256 ASN A C 1
ATOM 1959 O O . ASN A 1 256 ? -1.812 6.056 -27.564 1.00 53.38 256 ASN A O 1
ATOM 1963 N N . ILE A 1 257 ? -2.064 3.929 -26.924 1.00 53.47 257 ILE A N 1
ATOM 1964 C CA . ILE A 1 257 ? -3.156 3.616 -27.823 1.00 53.47 257 ILE A CA 1
ATOM 1965 C C . ILE A 1 257 ? -4.424 4.060 -27.108 1.00 53.47 257 ILE A C 1
ATOM 1967 O O . ILE A 1 257 ? -4.682 3.670 -25.966 1.00 53.47 257 ILE A O 1
ATOM 1971 N N . SER A 1 258 ? -5.164 4.945 -27.770 1.00 49.16 258 SER A N 1
ATOM 1972 C CA . SER A 1 258 ? -6.455 5.427 -27.298 1.00 49.16 258 SER A CA 1
ATOM 1973 C C . SER A 1 258 ? -7.354 4.226 -26.969 1.00 49.16 258 SER A C 1
ATOM 1975 O O . SER A 1 258 ? -7.351 3.264 -27.737 1.00 49.16 258 SER A O 1
ATOM 1977 N N . PRO A 1 259 ? -8.136 4.239 -25.872 1.00 53.59 259 PRO A N 1
ATOM 1978 C CA . PRO A 1 259 ? -9.024 3.128 -25.493 1.00 53.59 259 PRO A CA 1
ATOM 1979 C C . PRO A 1 259 ? -10.044 2.720 -26.576 1.00 53.59 259 PRO A C 1
ATOM 1981 O O . PRO A 1 259 ? -10.693 1.684 -26.451 1.00 53.59 259 PRO A O 1
ATOM 1984 N N . GLU A 1 260 ? -10.181 3.526 -27.624 1.00 62.06 260 GLU A N 1
ATOM 1985 C CA . GLU A 1 260 ? -11.102 3.358 -28.751 1.00 62.06 260 GLU A CA 1
ATOM 1986 C C . GLU A 1 260 ? -10.510 2.457 -29.850 1.00 62.06 260 GLU A C 1
ATOM 1988 O O . GLU A 1 260 ? -11.234 1.749 -30.552 1.00 62.06 260 GLU A O 1
ATOM 1993 N N . ASP A 1 261 ? -9.180 2.388 -29.923 1.00 52.94 261 ASP A N 1
ATOM 1994 C CA . ASP A 1 261 ? -8.454 1.504 -30.821 1.00 52.94 261 ASP A CA 1
ATOM 1995 C C . ASP A 1 261 ? -8.231 0.168 -30.112 1.00 52.94 261 ASP A C 1
ATOM 1997 O O . ASP A 1 261 ? -7.215 -0.078 -29.459 1.00 52.94 261 ASP A O 1
ATOM 2001 N N . SER A 1 262 ? -9.227 -0.710 -30.220 1.00 42.81 262 SER A N 1
ATOM 2002 C CA . SER A 1 262 ? -9.222 -2.077 -29.680 1.00 42.81 262 SER A CA 1
ATOM 2003 C C . SER A 1 262 ? -8.211 -2.995 -30.390 1.00 42.81 262 SER A C 1
ATOM 2005 O O . SER A 1 262 ? -8.542 -4.033 -30.965 1.00 42.81 262 SER A O 1
ATOM 2007 N N . VAL A 1 263 ? -6.930 -2.635 -30.341 1.00 50.53 263 VAL A N 1
ATOM 2008 C CA . VAL A 1 263 ? -5.837 -3.510 -30.748 1.00 50.53 263 VAL A CA 1
ATOM 2009 C C . VAL A 1 263 ? -5.777 -4.654 -29.742 1.00 50.53 263 VAL A C 1
ATOM 2011 O O . VAL A 1 263 ? -5.567 -4.449 -28.546 1.00 50.53 263 VAL A O 1
ATOM 2014 N N . LYS A 1 264 ? -5.980 -5.884 -30.223 1.00 52.81 264 LYS A N 1
ATOM 2015 C CA . LYS A 1 264 ? -5.794 -7.103 -29.430 1.00 52.81 264 LYS A CA 1
ATOM 2016 C C . LYS A 1 264 ? -4.336 -7.162 -28.973 1.00 52.81 264 LYS A C 1
ATOM 2018 O O . LYS A 1 264 ? -3.458 -7.556 -29.736 1.00 52.81 264 LYS A O 1
ATOM 2023 N N . ILE A 1 265 ? -4.069 -6.740 -27.739 1.00 52.34 265 ILE A N 1
ATOM 2024 C CA . ILE A 1 265 ? -2.738 -6.852 -27.144 1.00 52.34 265 ILE A CA 1
ATOM 2025 C C . ILE A 1 265 ? -2.466 -8.336 -26.924 1.00 52.34 265 ILE A C 1
ATOM 2027 O O . ILE A 1 265 ? -3.136 -8.996 -26.126 1.00 52.34 265 ILE A O 1
ATOM 2031 N N . HIS A 1 266 ? -1.489 -8.854 -27.658 1.00 52.97 266 HIS A N 1
ATOM 2032 C CA . HIS A 1 266 ? -1.062 -10.232 -27.535 1.00 52.97 266 HIS A CA 1
ATOM 2033 C C . HIS A 1 266 ? -0.452 -10.509 -26.139 1.00 52.97 266 HIS A C 1
ATOM 2035 O O . HIS A 1 266 ? 0.320 -9.685 -25.635 1.00 52.97 266 HIS A O 1
ATOM 2041 N N . PRO A 1 267 ? -0.781 -11.650 -25.495 1.00 56.31 267 PRO A N 1
ATOM 2042 C CA . PRO A 1 267 ? -0.284 -12.021 -24.166 1.00 56.31 267 PRO A CA 1
ATOM 2043 C C . PRO A 1 267 ? 1.244 -12.080 -24.033 1.00 56.31 267 PRO A C 1
ATOM 2045 O O . PRO A 1 267 ? 1.757 -11.951 -22.922 1.00 56.31 267 PRO A O 1
ATOM 2048 N N . GLU A 1 268 ? 1.985 -12.248 -25.131 1.00 59.91 268 GLU A N 1
ATOM 2049 C CA . GLU A 1 268 ? 3.452 -12.234 -25.118 1.00 59.91 268 GLU A CA 1
ATOM 2050 C C . GLU A 1 268 ? 4.085 -10.871 -24.774 1.00 59.91 268 GLU A C 1
ATOM 2052 O O . GLU A 1 268 ? 5.260 -10.823 -24.423 1.00 59.91 268 GLU A O 1
ATOM 2057 N N . HIS A 1 269 ? 3.339 -9.761 -24.813 1.00 53.94 269 HIS A N 1
ATOM 2058 C CA . HIS A 1 269 ? 3.897 -8.417 -24.583 1.00 53.94 269 HIS A CA 1
ATOM 2059 C C . HIS A 1 269 ? 3.809 -7.919 -23.133 1.00 53.94 269 HIS A C 1
ATOM 2061 O O . HIS A 1 269 ? 4.143 -6.767 -22.848 1.00 53.94 269 HIS A O 1
ATOM 2067 N N . PHE A 1 270 ? 3.342 -8.752 -22.204 1.00 65.00 270 PHE A N 1
ATOM 2068 C CA . PHE A 1 270 ? 3.215 -8.363 -20.804 1.00 65.00 270 PHE A CA 1
ATOM 2069 C C . PHE A 1 270 ? 4.533 -8.548 -20.054 1.00 65.00 270 PHE A C 1
ATOM 2071 O O . PHE A 1 270 ? 5.156 -9.609 -20.099 1.00 65.00 270 PHE A O 1
ATOM 2078 N N . VAL A 1 271 ? 4.927 -7.529 -19.290 1.00 68.88 271 VAL A N 1
ATOM 2079 C CA . VAL A 1 271 ? 6.086 -7.638 -18.402 1.00 68.88 271 VAL A CA 1
ATOM 2080 C C . VAL A 1 271 ? 5.647 -8.368 -17.138 1.00 68.88 271 VAL A C 1
ATOM 2082 O O . VAL A 1 271 ? 4.892 -7.821 -16.329 1.00 68.88 271 VAL A O 1
ATOM 2085 N N . LYS A 1 272 ? 6.129 -9.605 -16.981 1.00 73.19 272 LYS A N 1
ATOM 2086 C CA . LYS A 1 272 ? 5.987 -10.404 -15.760 1.00 73.19 272 LYS A CA 1
ATOM 2087 C C . LYS A 1 272 ? 7.077 -10.014 -14.767 1.00 73.19 272 LYS A C 1
ATOM 2089 O O . LYS A 1 272 ? 8.263 -10.143 -15.063 1.00 73.19 272 LYS A O 1
ATOM 2094 N N . ILE A 1 273 ? 6.687 -9.546 -13.585 1.00 75.38 273 ILE A N 1
ATOM 2095 C CA . ILE A 1 273 ? 7.628 -9.235 -12.499 1.00 75.38 273 ILE A CA 1
ATOM 2096 C C . ILE A 1 273 ? 7.362 -10.181 -11.328 1.00 75.38 273 ILE A C 1
ATOM 2098 O O . ILE A 1 273 ? 6.229 -10.251 -10.850 1.00 75.38 273 ILE A O 1
ATOM 2102 N N . ARG A 1 274 ? 8.421 -10.857 -10.858 1.00 72.75 274 ARG A N 1
ATOM 2103 C CA . ARG A 1 274 ? 8.452 -11.699 -9.649 1.00 72.75 274 ARG A CA 1
ATOM 2104 C C . ARG A 1 274 ? 9.322 -11.061 -8.557 1.00 72.75 274 ARG A C 1
ATOM 2106 O O . ARG A 1 274 ? 10.523 -11.324 -8.531 1.00 72.75 274 ARG A O 1
ATOM 2113 N N . PRO A 1 275 ? 8.786 -10.199 -7.685 1.00 67.88 275 PRO A N 1
ATOM 2114 C CA . PRO A 1 275 ? 9.530 -9.736 -6.516 1.00 67.88 275 PRO A CA 1
ATOM 2115 C C . PRO A 1 275 ? 9.414 -10.759 -5.377 1.00 67.88 275 PRO A C 1
ATOM 2117 O O . PRO A 1 275 ? 8.378 -11.409 -5.247 1.00 67.88 275 PRO A O 1
ATOM 2120 N N . GLU A 1 276 ? 10.459 -10.890 -4.553 1.00 72.94 276 GLU A N 1
ATOM 2121 C CA . GLU A 1 276 ? 10.460 -11.762 -3.363 1.00 72.94 276 GLU A CA 1
ATOM 2122 C C . GLU A 1 276 ? 9.397 -11.340 -2.345 1.00 72.94 276 GLU A C 1
ATOM 2124 O O . GLU A 1 276 ? 8.666 -12.192 -1.858 1.00 72.94 276 GLU A O 1
ATOM 2129 N N . ASP A 1 277 ? 9.238 -10.035 -2.132 1.00 81.12 277 ASP A N 1
ATOM 2130 C CA . ASP A 1 277 ? 8.078 -9.400 -1.513 1.00 81.12 277 ASP A CA 1
ATOM 2131 C C . ASP A 1 277 ? 7.851 -8.064 -2.225 1.00 81.12 277 ASP A C 1
ATOM 2133 O O . ASP A 1 277 ? 8.793 -7.332 -2.543 1.00 81.12 277 ASP A O 1
ATOM 2137 N N . SER A 1 278 ? 6.598 -7.758 -2.545 1.00 85.69 278 SER A N 1
ATOM 2138 C CA . SER A 1 278 ? 6.260 -6.569 -3.331 1.00 85.69 278 SER A CA 1
ATOM 2139 C C . SER A 1 278 ? 5.521 -5.569 -2.471 1.00 85.69 278 SER A C 1
ATOM 2141 O O . SER A 1 278 ? 4.451 -5.884 -1.963 1.00 85.69 278 SER A O 1
ATOM 2143 N N . VAL A 1 279 ? 6.043 -4.351 -2.362 1.00 90.62 279 VAL A N 1
ATOM 2144 C CA . VAL A 1 279 ? 5.298 -3.228 -1.789 1.00 90.62 279 VAL A CA 1
ATOM 2145 C C . VAL A 1 279 ? 4.751 -2.393 -2.937 1.00 90.62 279 VAL A C 1
ATOM 2147 O O . VAL A 1 279 ? 5.513 -1.896 -3.768 1.00 90.62 279 VAL A O 1
ATOM 2150 N N . ILE A 1 280 ? 3.429 -2.270 -3.009 1.00 92.31 280 ILE A N 1
ATOM 2151 C CA . ILE A 1 280 ? 2.752 -1.398 -3.972 1.00 92.31 280 ILE A CA 1
ATOM 2152 C C . ILE A 1 280 ? 2.036 -0.270 -3.235 1.00 92.31 280 ILE A C 1
ATOM 2154 O O . ILE A 1 280 ? 1.480 -0.479 -2.162 1.00 92.31 280 ILE A O 1
ATOM 2158 N N . SER A 1 281 ? 2.057 0.927 -3.812 1.00 92.00 281 SER A N 1
ATOM 2159 C CA . SER A 1 281 ? 1.434 2.140 -3.275 1.00 92.00 281 SER A CA 1
ATOM 2160 C C . SER A 1 281 ? 0.818 2.961 -4.414 1.00 92.00 281 SER A C 1
ATOM 2162 O O . SER A 1 281 ? 1.013 2.644 -5.591 1.00 92.00 281 SER A O 1
ATOM 2164 N N . GLY A 1 282 ? 0.057 4.007 -4.078 1.00 84.81 282 GLY A N 1
ATOM 2165 C CA . GLY A 1 282 ? -0.568 4.891 -5.066 1.00 84.81 282 GLY A CA 1
ATOM 2166 C C . GLY A 1 282 ? -1.993 4.478 -5.431 1.00 84.81 282 GLY A C 1
ATOM 2167 O O . GLY A 1 282 ? -2.269 4.078 -6.560 1.00 84.81 282 GLY A O 1
ATOM 2168 N N . VAL A 1 283 ? -2.911 4.603 -4.471 1.00 90.81 283 VAL A N 1
ATOM 2169 C CA . VAL A 1 283 ? -4.342 4.300 -4.650 1.00 90.81 283 VAL A CA 1
ATOM 2170 C C . VAL A 1 283 ? -5.112 5.559 -5.064 1.00 90.81 283 VAL A C 1
ATOM 2172 O O . VAL A 1 283 ? -4.856 6.646 -4.544 1.00 90.81 283 VAL A O 1
ATOM 2175 N N . ARG A 1 284 ? -6.070 5.412 -5.991 1.00 90.19 284 ARG A N 1
ATOM 2176 C CA . ARG A 1 284 ? -6.981 6.491 -6.423 1.00 90.19 284 ARG A CA 1
ATOM 2177 C C . ARG A 1 284 ? -8.141 6.683 -5.446 1.00 90.19 284 ARG A C 1
ATOM 2179 O O . ARG A 1 284 ? -8.637 5.708 -4.888 1.00 90.19 284 ARG A O 1
ATOM 2186 N N . ASP A 1 285 ? -8.631 7.908 -5.304 1.00 92.25 285 ASP A N 1
ATOM 2187 C CA . ASP A 1 285 ? -9.685 8.267 -4.342 1.00 92.25 285 ASP A CA 1
ATOM 2188 C C . ASP A 1 285 ? -10.981 7.495 -4.584 1.00 92.25 285 ASP A C 1
ATOM 2190 O O . ASP A 1 285 ? -11.596 7.006 -3.635 1.00 92.25 285 ASP A O 1
ATOM 2194 N N . GLU A 1 286 ? -11.345 7.288 -5.850 1.00 94.38 286 GLU A N 1
ATOM 2195 C CA . GLU A 1 286 ? -12.524 6.510 -6.230 1.00 94.38 286 GLU A CA 1
ATOM 2196 C C . GLU A 1 286 ? -12.377 5.044 -5.802 1.00 94.38 286 GLU A C 1
ATOM 2198 O O . GLU A 1 286 ? -13.338 4.417 -5.354 1.00 94.38 286 GLU A O 1
ATOM 2203 N N . ALA A 1 287 ? -11.159 4.498 -5.895 1.00 94.69 287 ALA A N 1
ATOM 2204 C CA . ALA A 1 287 ? -10.861 3.140 -5.457 1.00 94.69 287 ALA A CA 1
ATOM 2205 C C . ALA A 1 287 ? -10.882 3.030 -3.923 1.00 94.69 287 ALA A C 1
ATOM 2207 O O . ALA A 1 287 ? -11.478 2.091 -3.395 1.00 94.69 287 ALA A O 1
ATOM 2208 N N . VAL A 1 288 ? -10.329 4.013 -3.199 1.00 95.69 288 VAL A N 1
ATOM 2209 C CA . VAL A 1 288 ? -10.432 4.086 -1.729 1.00 95.69 288 VAL A CA 1
ATOM 2210 C C . VAL A 1 288 ? -11.898 4.121 -1.301 1.00 95.69 288 VAL A C 1
ATOM 2212 O O . VAL A 1 288 ? -12.313 3.316 -0.471 1.00 95.69 288 VAL A O 1
ATOM 2215 N N . GLN A 1 289 ? -12.707 5.000 -1.897 1.00 96.31 289 GLN A N 1
ATOM 2216 C CA . GLN A 1 289 ? -14.122 5.129 -1.553 1.00 96.31 289 GLN A CA 1
ATOM 2217 C C . GLN A 1 289 ? -14.890 3.829 -1.788 1.00 96.31 289 GLN A C 1
ATOM 2219 O O . GLN A 1 289 ? -15.685 3.417 -0.942 1.00 96.31 289 GLN A O 1
ATOM 2224 N N . LYS A 1 290 ? -14.654 3.200 -2.945 1.00 96.06 290 LYS A N 1
ATOM 2225 C CA . LYS A 1 290 ? -15.363 2.000 -3.388 1.00 96.06 290 LYS A CA 1
ATOM 2226 C C . LYS A 1 290 ? -14.977 0.761 -2.583 1.00 96.06 290 LYS A C 1
ATOM 2228 O O . LYS A 1 290 ? -15.844 -0.062 -2.310 1.00 96.06 290 LYS A O 1
ATOM 2233 N N . PHE A 1 291 ? -13.702 0.609 -2.226 1.00 95.56 291 PHE A N 1
ATOM 2234 C CA . PHE A 1 291 ? -13.194 -0.638 -1.647 1.00 95.56 291 PHE A CA 1
ATOM 2235 C C . PHE A 1 291 ? -12.824 -0.545 -0.174 1.00 95.56 291 PHE A C 1
ATOM 2237 O O . PHE A 1 291 ? -13.010 -1.531 0.530 1.00 95.56 291 PHE A O 1
ATOM 2244 N N . LEU A 1 292 ? -12.344 0.602 0.308 1.00 96.44 292 LEU A N 1
ATOM 2245 C CA . LEU A 1 292 ? -12.049 0.806 1.731 1.00 96.44 292 LEU A CA 1
ATOM 2246 C C . LEU A 1 292 ? -13.212 1.487 2.455 1.00 96.44 292 LEU A C 1
ATOM 2248 O O . LEU A 1 292 ? -13.437 1.208 3.627 1.00 96.44 292 LEU A O 1
ATOM 2252 N N . GLY A 1 293 ? -13.997 2.304 1.752 1.00 96.81 293 GLY A N 1
ATOM 2253 C CA . GLY A 1 293 ? -15.195 2.958 2.274 1.00 96.81 293 GLY A CA 1
ATOM 2254 C C . GLY A 1 293 ? -15.036 4.467 2.445 1.00 96.81 293 GLY A C 1
ATOM 2255 O O . GLY A 1 293 ? -13.940 5.026 2.380 1.00 96.81 293 GLY A O 1
ATOM 2256 N N . ARG A 1 294 ? -16.167 5.149 2.669 1.00 97.19 294 ARG A N 1
ATOM 2257 C CA . ARG A 1 294 ? -16.211 6.618 2.773 1.00 97.19 294 ARG A CA 1
ATOM 2258 C C . ARG A 1 294 ? -15.442 7.155 3.979 1.00 97.19 294 ARG A C 1
ATOM 2260 O O . ARG A 1 294 ? -14.749 8.152 3.823 1.00 97.19 294 ARG A O 1
ATOM 2267 N N . LYS A 1 295 ? -15.523 6.494 5.140 1.00 97.12 295 LYS A N 1
ATOM 2268 C CA . LYS A 1 295 ? -14.820 6.938 6.356 1.00 97.12 295 LYS A CA 1
ATOM 2269 C C . LYS A 1 295 ? -13.306 6.887 6.190 1.00 97.12 295 LYS A C 1
ATOM 2271 O O . LYS A 1 295 ? -12.627 7.847 6.530 1.00 97.12 295 LYS A O 1
ATOM 2276 N N . ILE A 1 296 ? -12.787 5.811 5.594 1.00 96.94 296 ILE A N 1
ATOM 2277 C CA . ILE A 1 296 ? -11.359 5.706 5.277 1.00 96.94 296 ILE A CA 1
ATOM 2278 C C . ILE A 1 296 ? -10.942 6.780 4.275 1.00 96.94 296 ILE A C 1
ATOM 2280 O O . ILE A 1 296 ? -9.928 7.435 4.492 1.00 96.94 296 ILE A O 1
ATOM 2284 N N . LEU A 1 297 ? -11.723 7.011 3.210 1.00 96.19 297 LEU A N 1
ATOM 2285 C CA . LEU A 1 297 ? -11.417 8.097 2.276 1.00 96.19 297 LEU A CA 1
ATOM 2286 C C . LEU A 1 297 ? -11.350 9.447 2.999 1.00 96.19 297 LEU A C 1
ATOM 2288 O O . LEU A 1 297 ? -10.380 10.171 2.807 1.00 96.19 297 LEU A O 1
ATOM 2292 N N . GLN A 1 298 ? -12.344 9.764 3.829 1.00 96.38 298 GLN A N 1
ATOM 2293 C CA . GLN A 1 298 ? -12.391 11.012 4.587 1.00 96.38 298 GLN A CA 1
ATOM 2294 C C . GLN A 1 298 ? -11.168 11.151 5.504 1.00 96.38 298 GLN A C 1
ATOM 2296 O O . GLN A 1 298 ? -10.446 12.139 5.410 1.00 96.38 298 GLN A O 1
ATOM 2301 N N . ALA A 1 299 ? -10.847 10.111 6.277 1.00 95.25 299 ALA A N 1
ATOM 2302 C CA . ALA A 1 299 ? -9.674 10.080 7.147 1.00 95.25 299 ALA A CA 1
ATOM 2303 C C . ALA A 1 299 ? -8.340 10.268 6.385 1.00 95.25 299 ALA A C 1
ATOM 2305 O O . ALA A 1 299 ? -7.393 10.899 6.866 1.00 95.25 299 ALA A O 1
ATOM 2306 N N . VAL A 1 300 ? -8.260 9.731 5.165 1.00 92.81 300 VAL A N 1
ATOM 2307 C CA . VAL A 1 300 ? -7.109 9.889 4.265 1.00 92.81 300 VAL A CA 1
ATOM 2308 C C . VAL A 1 300 ? -7.105 11.257 3.574 1.00 92.81 300 VAL A C 1
ATOM 2310 O O . VAL A 1 300 ? -6.052 11.706 3.141 1.00 92.81 300 VAL A O 1
ATOM 2313 N N . VAL A 1 301 ? -8.231 11.943 3.417 1.00 92.81 301 VAL A N 1
ATOM 2314 C CA . VAL A 1 301 ? -8.254 13.297 2.838 1.00 92.81 301 VAL A CA 1
ATOM 2315 C C . VAL A 1 301 ? -7.898 14.344 3.892 1.00 92.81 301 VAL A C 1
ATOM 2317 O O . VAL A 1 301 ? -7.145 15.261 3.588 1.00 92.81 301 VAL A O 1
ATOM 2320 N N . GLU A 1 302 ? -8.378 14.174 5.123 1.00 91.88 302 GLU A N 1
ATOM 2321 C CA . GLU A 1 302 ? -8.244 15.155 6.209 1.00 91.88 302 GLU A CA 1
ATOM 2322 C C . GLU A 1 302 ? -6.880 15.158 6.905 1.00 91.88 302 GLU A C 1
ATOM 2324 O O . GLU A 1 302 ? -6.550 16.101 7.616 1.00 91.88 302 GLU A O 1
ATOM 2329 N N . SER A 1 303 ? -6.064 14.118 6.744 1.00 87.88 303 SER A N 1
ATOM 2330 C CA . SER A 1 303 ? -4.797 14.056 7.475 1.00 87.88 303 SER A CA 1
ATOM 2331 C C . SER A 1 303 ? -3.713 14.950 6.869 1.00 87.88 303 SER A C 1
ATOM 2333 O O . SER A 1 303 ? -3.486 14.916 5.661 1.00 87.88 303 SER A O 1
ATOM 2335 N N . ALA A 1 304 ? -2.967 15.657 7.726 1.00 83.62 304 ALA A N 1
ATOM 2336 C CA . ALA A 1 304 ? -1.969 16.683 7.377 1.00 83.62 304 ALA A CA 1
ATOM 2337 C C . ALA A 1 304 ? -1.002 16.299 6.241 1.00 83.62 304 ALA A C 1
ATOM 2339 O O . ALA A 1 304 ? -0.756 17.072 5.324 1.00 83.62 304 ALA A O 1
ATOM 2340 N N . LYS A 1 305 ? -0.526 15.051 6.211 1.00 78.56 305 LYS A N 1
ATOM 2341 C CA . LYS A 1 305 ? 0.357 14.544 5.144 1.00 78.56 305 LYS A CA 1
ATOM 2342 C C . LYS A 1 305 ? -0.277 14.582 3.720 1.00 78.56 305 LYS A C 1
ATOM 2344 O O . LYS A 1 305 ? 0.376 14.243 2.746 1.00 78.56 305 LYS A O 1
ATOM 2349 N N . ARG A 1 306 ? -1.574 14.904 3.568 1.00 80.06 306 ARG A N 1
ATOM 2350 C CA . ARG A 1 306 ? -2.280 14.999 2.278 1.00 80.06 306 ARG A CA 1
ATOM 2351 C C . ARG A 1 306 ? -2.091 16.385 1.712 1.00 80.06 306 ARG A C 1
ATOM 2353 O O . ARG A 1 306 ? -1.943 16.534 0.503 1.00 80.06 306 ARG A O 1
ATOM 2360 N N . GLU A 1 307 ? -2.113 17.373 2.592 1.00 81.00 307 GLU A N 1
ATOM 2361 C CA . GLU A 1 307 ? -1.756 18.743 2.277 1.00 81.00 307 GLU A CA 1
ATOM 2362 C C . GLU A 1 307 ? -0.311 18.793 1.770 1.00 81.00 307 GLU A C 1
ATOM 2364 O O . GLU A 1 307 ? -0.059 19.375 0.719 1.00 81.00 307 GLU A O 1
ATOM 2369 N N . GLU A 1 308 ? 0.598 18.061 2.422 1.00 81.12 308 GLU A N 1
ATOM 2370 C CA . GLU A 1 308 ? 1.989 17.886 1.983 1.00 81.12 308 GLU A CA 1
ATOM 2371 C C . GLU A 1 308 ? 2.081 17.251 0.585 1.00 81.12 308 GLU A C 1
ATOM 2373 O O . GLU A 1 308 ? 2.608 17.877 -0.329 1.00 81.12 308 GLU A O 1
ATOM 2378 N N . GLU A 1 309 ? 1.463 16.081 0.360 1.00 79.25 309 GLU A N 1
ATOM 2379 C CA . GLU A 1 309 ? 1.434 15.436 -0.969 1.00 79.25 309 GLU A CA 1
ATOM 2380 C C . GLU A 1 309 ? 0.860 16.356 -2.063 1.00 79.25 309 GLU A C 1
ATOM 2382 O O . GLU A 1 309 ? 1.328 16.360 -3.204 1.00 79.25 309 GLU A O 1
ATOM 2387 N N . THR A 1 310 ? -0.175 17.131 -1.722 1.00 82.19 310 THR A N 1
ATOM 2388 C CA . THR A 1 310 ? -0.821 18.071 -2.648 1.00 82.19 310 THR A CA 1
ATOM 2389 C C . THR A 1 310 ? 0.110 19.238 -2.972 1.00 82.19 310 THR A C 1
ATOM 2391 O O . THR A 1 310 ? 0.198 19.640 -4.132 1.00 82.19 310 THR A O 1
ATOM 2394 N N . THR A 1 311 ? 0.842 19.733 -1.973 1.00 83.06 311 THR A N 1
ATOM 2395 C CA . THR A 1 311 ? 1.839 20.803 -2.114 1.00 83.06 311 THR A CA 1
ATOM 2396 C C . THR A 1 311 ? 3.032 20.347 -2.953 1.00 83.06 311 THR A C 1
ATOM 2398 O O . THR A 1 311 ? 3.510 21.092 -3.805 1.00 83.06 311 THR A O 1
ATOM 2401 N N . GLU A 1 312 ? 3.463 19.096 -2.791 1.00 80.44 312 GLU A N 1
ATOM 2402 C CA . GLU A 1 312 ? 4.524 18.476 -3.594 1.00 80.44 312 GLU A CA 1
ATOM 2403 C C . GLU A 1 312 ? 4.090 18.138 -5.033 1.00 80.44 312 GLU A C 1
ATOM 2405 O O . GLU A 1 312 ? 4.909 17.734 -5.860 1.00 80.44 312 GLU A O 1
ATOM 2410 N N . GLY A 1 313 ? 2.802 18.287 -5.363 1.00 74.00 313 GLY A N 1
ATOM 2411 C CA . GLY A 1 313 ? 2.254 17.921 -6.671 1.00 74.00 313 GLY A CA 1
ATOM 2412 C C . GLY A 1 313 ? 2.196 16.407 -6.913 1.00 74.00 313 GLY A C 1
ATOM 2413 O O . GLY A 1 313 ? 1.946 15.961 -8.040 1.00 74.00 313 GLY A O 1
ATOM 2414 N N . THR A 1 314 ? 2.391 15.596 -5.871 1.00 68.12 314 THR A N 1
ATOM 2415 C CA . THR A 1 314 ? 2.367 14.137 -5.955 1.00 68.12 314 THR A CA 1
ATOM 2416 C C . THR A 1 314 ? 0.917 13.655 -5.968 1.00 68.12 314 THR A C 1
ATOM 2418 O O . THR A 1 314 ? 0.235 13.578 -4.949 1.00 68.12 314 THR A O 1
ATOM 2421 N N . ARG A 1 315 ? 0.409 13.295 -7.155 1.00 58.38 315 ARG A N 1
ATOM 2422 C CA . ARG A 1 315 ? -0.981 12.816 -7.309 1.00 58.38 315 ARG A CA 1
ATOM 2423 C C . ARG A 1 315 ? -1.232 11.432 -6.698 1.00 58.38 315 ARG A C 1
ATOM 2425 O O . ARG A 1 315 ? -2.387 11.089 -6.453 1.00 58.38 315 ARG A O 1
ATOM 2432 N N . LEU A 1 316 ? -0.187 10.634 -6.467 1.00 60.25 316 LEU A N 1
ATOM 2433 C CA . LEU A 1 316 ? -0.304 9.272 -5.943 1.00 60.25 316 LEU A CA 1
ATOM 2434 C C . LEU A 1 316 ? -0.155 9.260 -4.419 1.00 60.25 316 LEU A C 1
ATOM 2436 O O . LEU A 1 316 ? 0.895 9.614 -3.890 1.00 60.25 316 LEU A O 1
ATOM 2440 N N . LYS A 1 317 ? -1.210 8.815 -3.727 1.00 64.19 317 LYS A N 1
ATOM 2441 C CA . LYS A 1 317 ? -1.248 8.686 -2.266 1.00 64.19 317 LYS A CA 1
ATOM 2442 C C . LYS A 1 317 ? -0.317 7.565 -1.817 1.00 64.19 317 LYS A C 1
ATOM 2444 O O . LYS A 1 317 ? -0.622 6.389 -2.027 1.00 64.19 317 LYS A O 1
ATOM 2449 N N . HIS A 1 318 ? 0.777 7.919 -1.151 1.00 77.69 318 HIS A N 1
ATOM 2450 C CA . HIS A 1 318 ? 1.702 6.948 -0.550 1.00 77.69 318 HIS A CA 1
ATOM 2451 C C . HIS A 1 318 ? 1.188 6.436 0.808 1.00 77.69 318 HIS A C 1
ATOM 2453 O O . HIS A 1 318 ? 1.824 5.614 1.456 1.00 77.69 318 HIS A O 1
ATOM 2459 N N . ARG A 1 319 ? 0.009 6.907 1.233 1.00 86.62 319 ARG A N 1
ATOM 2460 C CA . ARG A 1 319 ? -0.649 6.570 2.504 1.00 86.62 319 ARG A CA 1
ATOM 2461 C C . ARG A 1 319 ? -1.287 5.194 2.552 1.00 86.62 319 ARG A C 1
ATOM 2463 O O . ARG A 1 319 ? -1.524 4.689 3.639 1.00 86.62 319 ARG A O 1
ATOM 2470 N N . ILE A 1 320 ? -1.612 4.619 1.400 1.00 92.94 320 ILE A N 1
ATOM 2471 C CA . ILE A 1 320 ? -2.153 3.265 1.323 1.00 92.94 320 ILE A CA 1
ATOM 2472 C C . ILE A 1 320 ? -1.149 2.439 0.547 1.00 92.94 320 ILE A C 1
ATOM 2474 O O . ILE A 1 320 ? -0.886 2.708 -0.630 1.00 92.94 320 ILE A O 1
ATOM 2478 N N . GLN A 1 321 ? -0.600 1.443 1.223 1.00 94.69 321 GLN A N 1
ATOM 2479 C CA . GLN A 1 321 ? 0.350 0.514 0.644 1.00 94.69 321 GLN A CA 1
ATOM 2480 C C . GLN A 1 321 ? -0.083 -0.915 0.933 1.00 94.69 321 GLN A C 1
ATOM 2482 O O . GLN A 1 321 ? -0.720 -1.203 1.945 1.00 94.69 321 GLN A O 1
ATOM 2487 N N . MET A 1 322 ? 0.268 -1.820 0.033 1.00 95.62 322 MET A N 1
ATOM 2488 C CA . MET A 1 322 ? 0.033 -3.239 0.217 1.00 95.62 322 MET A CA 1
ATOM 2489 C C . MET A 1 322 ? 1.344 -3.995 0.059 1.00 95.62 322 MET A C 1
ATOM 2491 O O . MET A 1 322 ? 2.027 -3.852 -0.956 1.00 95.62 322 MET A O 1
ATOM 2495 N N . VAL A 1 323 ? 1.675 -4.804 1.062 1.00 94.62 323 VAL A N 1
ATOM 2496 C CA . VAL A 1 323 ? 2.751 -5.791 1.006 1.00 94.62 323 VAL A CA 1
ATOM 2497 C C . VAL A 1 323 ? 2.158 -7.098 0.502 1.00 94.62 323 VAL A C 1
ATOM 2499 O O . VAL A 1 323 ? 1.227 -7.652 1.091 1.00 94.62 323 VAL A O 1
ATOM 2502 N N . ILE A 1 324 ? 2.682 -7.578 -0.618 1.00 94.69 324 ILE A N 1
ATOM 2503 C CA . ILE A 1 324 ? 2.238 -8.792 -1.290 1.00 94.69 324 ILE A CA 1
ATOM 2504 C C . ILE A 1 324 ? 3.389 -9.784 -1.230 1.00 94.69 324 ILE A C 1
ATOM 2506 O O . ILE A 1 324 ? 4.399 -9.573 -1.914 1.00 94.69 324 ILE A O 1
ATOM 2510 N N . PRO A 1 325 ? 3.253 -10.858 -0.440 1.00 93.38 325 PRO A N 1
ATOM 2511 C CA . PRO A 1 325 ? 4.303 -11.849 -0.370 1.00 93.38 325 PRO A CA 1
ATOM 2512 C C . PRO A 1 325 ? 4.393 -12.629 -1.676 1.00 93.38 325 PRO A C 1
ATOM 2514 O O . PRO A 1 325 ? 3.359 -12.906 -2.301 1.00 93.38 325 PRO A O 1
ATOM 2517 N N . SER A 1 326 ? 5.612 -13.012 -2.071 1.00 89.38 326 SER A N 1
ATOM 2518 C CA . SER A 1 326 ? 5.832 -13.830 -3.278 1.00 89.38 326 SER A CA 1
ATOM 2519 C C . SER A 1 326 ? 5.071 -15.147 -3.232 1.00 89.38 326 SER A C 1
ATOM 2521 O O . SER A 1 326 ? 4.520 -15.572 -4.249 1.00 89.38 326 SER A O 1
ATOM 2523 N N . ARG A 1 327 ? 5.028 -15.792 -2.058 1.00 90.50 327 ARG A N 1
ATOM 2524 C CA . ARG A 1 327 ? 4.348 -17.075 -1.873 1.00 90.50 327 ARG A CA 1
ATOM 2525 C C . ARG A 1 327 ? 2.848 -16.874 -1.707 1.00 90.50 327 ARG A C 1
ATOM 2527 O O . ARG A 1 327 ? 2.396 -16.154 -0.817 1.00 90.50 327 ARG A O 1
ATOM 2534 N N . ASN A 1 328 ? 2.064 -17.592 -2.500 1.00 91.31 328 ASN A N 1
ATOM 2535 C CA . ASN A 1 328 ? 0.602 -17.554 -2.421 1.00 91.31 328 ASN A CA 1
ATOM 2536 C C . ASN A 1 328 ? 0.016 -18.243 -1.176 1.00 91.31 328 ASN A C 1
ATOM 2538 O O . ASN A 1 328 ? -1.178 -18.120 -0.915 1.00 91.31 328 ASN A O 1
ATOM 2542 N N . SER A 1 329 ? 0.842 -18.940 -0.395 1.00 92.44 329 SER A N 1
ATOM 2543 C CA . SER A 1 329 ? 0.475 -19.485 0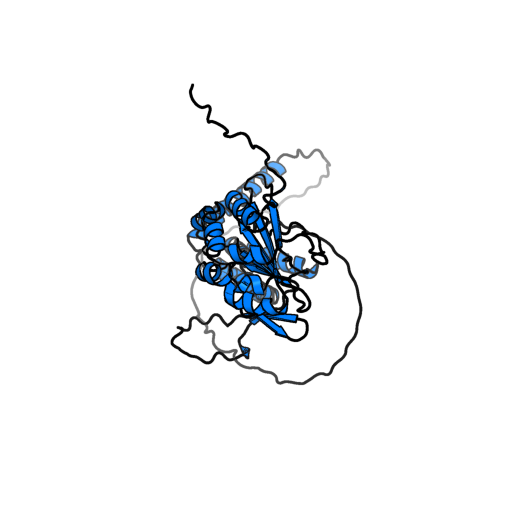.914 1.00 92.44 329 SER A CA 1
ATOM 2544 C C . SER A 1 329 ? 0.436 -18.424 2.017 1.00 92.44 329 SER A C 1
ATOM 2546 O O . SER A 1 329 ? 0.015 -18.726 3.131 1.00 92.44 329 SER A O 1
ATOM 2548 N N . HIS A 1 330 ? 0.922 -17.210 1.743 1.00 93.50 330 HIS A N 1
ATOM 2549 C CA . HIS A 1 330 ? 0.967 -16.114 2.702 1.00 93.50 330 HIS A CA 1
ATOM 2550 C C . HIS A 1 330 ? -0.063 -15.028 2.371 1.00 93.50 330 HIS A C 1
ATOM 2552 O O . HIS A 1 330 ? -0.365 -14.720 1.208 1.00 93.50 330 HIS A O 1
ATOM 2558 N N . ASP A 1 331 ? -0.590 -14.442 3.437 1.00 96.12 331 ASP A N 1
ATOM 2559 C CA . ASP A 1 331 ? -1.520 -13.324 3.383 1.00 96.12 331 ASP A CA 1
ATOM 2560 C C . ASP A 1 331 ? -0.840 -12.054 2.909 1.00 96.12 331 ASP A C 1
ATOM 2562 O O . ASP A 1 331 ? 0.329 -11.810 3.202 1.00 96.12 331 ASP A O 1
ATOM 2566 N N . GLY A 1 332 ? -1.599 -11.217 2.212 1.00 96.19 332 GLY A N 1
ATOM 2567 C CA . GLY A 1 332 ? -1.179 -9.841 2.000 1.00 96.19 332 GLY A CA 1
ATOM 2568 C C . GLY A 1 332 ? -1.260 -9.040 3.299 1.00 96.19 332 GLY A C 1
ATOM 2569 O O . GLY A 1 332 ? -1.953 -9.418 4.246 1.00 96.19 332 GLY A O 1
ATOM 2570 N N . ARG A 1 333 ? -0.603 -7.885 3.323 1.00 96.19 333 ARG A N 1
ATOM 2571 C CA . ARG A 1 333 ? -0.780 -6.879 4.373 1.00 96.19 333 ARG A CA 1
ATOM 2572 C C . ARG A 1 333 ? -1.163 -5.558 3.730 1.00 96.19 333 ARG A C 1
ATOM 2574 O O . ARG A 1 333 ? -0.442 -5.084 2.860 1.00 96.19 333 ARG A O 1
ATOM 2581 N N . LEU A 1 334 ? -2.296 -4.989 4.124 1.00 97.12 334 LEU A N 1
ATOM 2582 C CA . LEU A 1 334 ? -2.725 -3.658 3.703 1.00 97.12 334 LEU A CA 1
ATOM 2583 C C . LEU A 1 334 ? -2.451 -2.681 4.842 1.00 97.12 334 LEU A C 1
ATOM 2585 O O . LEU A 1 334 ? -3.031 -2.819 5.915 1.00 97.12 334 LEU A O 1
ATOM 2589 N N . ASP A 1 335 ? -1.598 -1.701 4.585 1.00 95.69 335 ASP A N 1
ATOM 2590 C CA . ASP A 1 335 ? -1.204 -0.675 5.539 1.00 95.69 335 ASP A CA 1
ATOM 2591 C C . ASP A 1 335 ? -1.823 0.666 5.112 1.00 95.69 335 ASP A C 1
ATOM 2593 O O . ASP A 1 335 ? -1.694 1.093 3.959 1.00 95.69 335 ASP A O 1
ATOM 2597 N N . ILE A 1 336 ? -2.514 1.323 6.043 1.00 95.25 336 ILE A N 1
ATOM 2598 C CA . ILE A 1 336 ? -3.178 2.615 5.856 1.00 95.25 336 ILE A CA 1
ATOM 2599 C C . ILE A 1 336 ? -2.611 3.591 6.884 1.00 95.25 336 ILE A C 1
ATOM 2601 O O . ILE A 1 336 ? -2.782 3.407 8.087 1.00 95.25 336 ILE A O 1
ATOM 2605 N N . VAL A 1 337 ? -1.958 4.642 6.402 1.00 92.62 337 VAL A N 1
ATOM 2606 C CA . VAL A 1 337 ? -1.401 5.719 7.222 1.00 92.62 337 VAL A CA 1
ATOM 2607 C C . VAL A 1 337 ? -2.405 6.862 7.304 1.00 92.62 337 VAL A C 1
ATOM 2609 O O . VAL A 1 337 ? -2.834 7.408 6.284 1.00 92.62 337 VAL A O 1
ATOM 2612 N N . LEU A 1 338 ? -2.758 7.235 8.527 1.00 92.69 338 LEU A N 1
ATOM 2613 C CA . LEU A 1 338 ? -3.743 8.251 8.873 1.00 92.69 338 LEU A CA 1
ATOM 2614 C C . LEU A 1 338 ? -3.133 9.310 9.797 1.00 92.69 338 LEU A C 1
ATOM 2616 O O . LEU A 1 338 ? -2.071 9.115 10.390 1.00 92.69 338 LEU A O 1
ATOM 2620 N N . GLY A 1 339 ? -3.836 10.434 9.936 1.00 91.31 339 GLY A N 1
ATOM 2621 C CA . GLY A 1 339 ? -3.543 11.420 10.974 1.00 91.31 339 GLY A CA 1
ATOM 2622 C C . GLY A 1 339 ? -3.948 10.896 12.351 1.00 91.31 339 GLY A C 1
ATOM 2623 O O . GLY A 1 339 ? -4.777 9.990 12.454 1.00 91.31 339 GLY A O 1
ATOM 2624 N N . LEU A 1 340 ? -3.359 11.460 13.407 1.00 90.69 340 LEU A N 1
ATOM 2625 C CA . LEU A 1 340 ? -3.599 11.033 14.786 1.00 90.69 340 LEU A CA 1
ATOM 2626 C C . LEU A 1 340 ? -5.084 11.101 15.175 1.00 90.69 340 LEU A C 1
ATOM 2628 O O . LEU A 1 340 ? -5.632 10.115 15.664 1.00 90.69 340 LEU A O 1
ATOM 2632 N N . GLU A 1 341 ? -5.744 12.234 14.923 1.00 91.88 341 GLU A N 1
ATOM 2633 C CA . GLU A 1 341 ? -7.157 12.441 15.272 1.00 91.88 341 GLU A CA 1
ATOM 2634 C C . GLU A 1 341 ? -8.072 11.451 14.546 1.00 91.88 341 GLU A C 1
ATOM 2636 O O . GLU A 1 341 ? -8.911 10.792 15.162 1.00 91.88 341 GLU A O 1
ATOM 2641 N N . GLN A 1 342 ? -7.860 11.284 13.238 1.00 94.31 342 GLN A N 1
ATOM 2642 C CA . GLN A 1 342 ? -8.619 10.338 12.425 1.00 94.31 342 GLN A CA 1
ATOM 2643 C C . GLN A 1 342 ? -8.359 8.893 12.872 1.00 94.31 342 GLN A C 1
ATOM 2645 O O . GLN A 1 342 ? -9.283 8.084 12.933 1.00 94.31 342 GLN A O 1
ATOM 2650 N N . GLY A 1 343 ? -7.111 8.572 13.220 1.00 93.06 343 GLY A N 1
ATOM 2651 C CA . GLY A 1 343 ? -6.717 7.278 13.763 1.00 93.06 343 GLY A CA 1
ATOM 2652 C C . GLY A 1 343 ? -7.436 6.941 15.065 1.00 93.06 343 GLY A C 1
ATOM 2653 O O . GLY A 1 343 ? -7.989 5.850 15.194 1.00 93.06 343 GLY A O 1
ATOM 2654 N N . TRP A 1 344 ? -7.502 7.893 16.000 1.00 93.88 344 TRP A N 1
ATOM 2655 C CA . TRP A 1 344 ? -8.242 7.740 17.254 1.00 93.88 344 TRP A CA 1
ATOM 2656 C C . TRP A 1 344 ? -9.740 7.563 17.030 1.00 93.88 344 TRP A C 1
ATOM 2658 O O . TRP A 1 344 ? -10.343 6.679 17.642 1.00 93.88 344 TRP A O 1
ATOM 2668 N N . ALA A 1 345 ? -10.333 8.354 16.134 1.00 94.38 345 ALA A N 1
ATOM 2669 C CA . ALA A 1 345 ? -11.746 8.236 15.795 1.00 94.38 345 ALA A CA 1
ATOM 2670 C C . ALA A 1 345 ? -12.072 6.842 15.231 1.00 94.38 345 ALA A C 1
ATOM 2672 O O . ALA A 1 345 ? -12.987 6.176 15.714 1.00 94.38 345 ALA A O 1
ATOM 2673 N N . LEU A 1 346 ? -11.278 6.352 14.272 1.00 94.62 346 LEU A N 1
ATOM 2674 C CA . LEU A 1 346 ? -11.458 5.007 13.722 1.00 94.62 346 LEU A CA 1
ATOM 2675 C C . LEU A 1 346 ? -11.196 3.911 14.759 1.00 94.62 346 LEU A C 1
ATOM 2677 O O . LEU A 1 346 ? -11.925 2.921 14.800 1.00 94.62 346 LEU A O 1
ATOM 2681 N N . HIS A 1 347 ? -10.178 4.075 15.606 1.00 94.12 347 HIS A N 1
ATOM 2682 C CA . HIS A 1 347 ? -9.889 3.135 16.683 1.00 94.12 347 HIS A CA 1
ATOM 2683 C C . HIS A 1 347 ? -11.077 3.015 17.646 1.00 94.12 347 HIS A C 1
ATOM 2685 O O . HIS A 1 347 ? -11.503 1.903 17.942 1.00 94.12 347 HIS A O 1
ATOM 2691 N N . ALA A 1 348 ? -11.663 4.132 18.085 1.00 93.56 348 ALA A N 1
ATOM 2692 C CA . ALA A 1 348 ? -12.820 4.127 18.982 1.00 93.56 348 ALA A CA 1
ATOM 2693 C C . ALA A 1 348 ? -14.045 3.419 18.374 1.00 93.56 348 ALA A C 1
ATOM 2695 O O . ALA A 1 348 ? -14.793 2.755 19.092 1.00 93.56 348 ALA A O 1
ATOM 2696 N N . GLU A 1 349 ? -14.240 3.520 17.055 1.00 94.19 349 GLU A N 1
ATOM 2697 C CA . GLU A 1 349 ? -15.316 2.812 16.356 1.00 94.19 349 GLU A CA 1
ATOM 2698 C C . GLU A 1 349 ? -15.066 1.302 16.224 1.00 94.19 349 GLU A C 1
ATOM 2700 O O . GLU A 1 349 ? -16.000 0.510 16.348 1.00 94.19 349 GLU A O 1
ATOM 2705 N N . MET A 1 350 ? -13.821 0.887 15.969 1.00 93.88 350 MET A N 1
ATOM 2706 C CA . MET A 1 350 ? -13.463 -0.530 15.818 1.00 93.88 350 MET A CA 1
ATOM 2707 C C . MET A 1 350 ? -13.357 -1.255 17.165 1.00 93.88 350 MET A C 1
ATOM 2709 O O . MET A 1 350 ? -13.725 -2.429 17.277 1.00 93.88 350 MET A O 1
ATOM 2713 N N . PHE A 1 351 ? -12.883 -0.550 18.191 1.00 91.50 351 PHE A N 1
ATOM 2714 C CA . PHE A 1 351 ? -12.642 -1.049 19.541 1.00 91.50 351 PHE A CA 1
ATOM 2715 C C . PHE A 1 351 ? -13.524 -0.303 20.554 1.00 91.50 351 PHE A C 1
ATOM 2717 O O . PHE A 1 351 ? -13.002 0.373 21.445 1.00 91.50 351 PHE A O 1
ATOM 2724 N N . PRO A 1 352 ? -14.864 -0.396 20.444 1.00 88.44 352 PRO A N 1
ATOM 2725 C CA . PRO A 1 352 ? -15.741 0.260 21.394 1.00 88.44 352 PRO A CA 1
ATOM 2726 C C . PRO A 1 352 ? -15.492 -0.327 22.779 1.00 88.44 352 PRO A C 1
ATOM 2728 O O . PRO A 1 352 ? -15.557 -1.543 22.989 1.00 88.44 352 PRO A O 1
ATOM 2731 N N . THR A 1 353 ? -15.210 0.545 23.741 1.00 82.94 353 THR A N 1
ATOM 2732 C CA . THR A 1 353 ? -15.131 0.144 25.138 1.00 82.94 353 THR A CA 1
ATOM 2733 C C . THR A 1 353 ? -16.517 -0.328 25.585 1.00 82.94 353 THR A C 1
ATOM 2735 O O . THR A 1 353 ? -17.520 0.345 25.317 1.00 82.94 353 THR A O 1
ATOM 2738 N N . PRO A 1 354 ? -16.627 -1.498 26.240 1.00 76.06 354 PRO A N 1
ATOM 2739 C CA . PRO A 1 354 ? -17.904 -1.948 26.764 1.00 76.06 354 PRO A CA 1
ATOM 2740 C C . PRO A 1 354 ? -18.420 -0.891 27.744 1.00 76.06 354 PRO A C 1
ATOM 2742 O O . PRO A 1 354 ? -17.804 -0.623 28.776 1.00 76.06 354 PRO A O 1
ATOM 2745 N N . LYS A 1 355 ? -19.567 -0.285 27.410 1.00 67.56 355 LYS A N 1
ATOM 2746 C CA . LYS A 1 355 ? -20.200 0.802 28.178 1.00 67.56 355 LYS A CA 1
ATOM 2747 C C . LYS A 1 355 ? -20.512 0.431 29.640 1.00 67.56 355 LYS A C 1
ATOM 2749 O O . LYS A 1 355 ? -20.889 1.301 30.411 1.00 67.56 355 LYS A O 1
ATOM 2754 N N . SER A 1 356 ? -20.366 -0.837 30.030 1.00 50.25 356 SER A N 1
ATOM 2755 C CA . SER A 1 356 ? -20.769 -1.367 31.333 1.00 50.25 356 SER A CA 1
ATOM 2756 C C . SER A 1 356 ? -19.678 -1.406 32.410 1.00 50.25 356 SER A C 1
ATOM 2758 O O . SER A 1 356 ? -19.967 -1.913 33.488 1.00 50.25 356 SER A O 1
ATOM 2760 N N . LEU A 1 357 ? -18.448 -0.926 32.168 1.00 51.62 357 LEU A N 1
ATOM 2761 C CA . LEU A 1 357 ? -17.370 -1.042 33.174 1.00 51.62 357 LEU A CA 1
ATOM 2762 C C . LEU A 1 357 ? -16.606 0.241 33.516 1.00 51.62 357 LEU A C 1
ATOM 2764 O O . LEU A 1 357 ? -15.873 0.243 34.498 1.00 51.62 357 LEU A O 1
ATOM 2768 N N . PHE A 1 358 ? -16.790 1.339 32.783 1.00 48.28 358 PHE A N 1
ATOM 2769 C CA . PHE A 1 358 ? -16.083 2.591 33.069 1.00 48.28 358 PHE A CA 1
ATOM 2770 C C . PHE A 1 358 ? -17.027 3.793 32.967 1.00 48.28 358 PHE A C 1
ATOM 2772 O O . PHE A 1 358 ? -17.012 4.539 31.993 1.00 48.28 358 PHE A O 1
ATOM 2779 N N . SER A 1 359 ? -17.805 4.036 34.026 1.00 43.72 359 SER A N 1
ATOM 2780 C CA . SER A 1 359 ? -18.228 5.396 34.381 1.00 43.72 359 SER A CA 1
ATOM 2781 C C . SER A 1 359 ? -17.041 6.133 35.015 1.00 43.72 359 SER A C 1
ATOM 2783 O O . SER A 1 359 ? -17.083 6.522 36.181 1.00 43.72 359 SER A O 1
ATOM 2785 N N . PHE A 1 360 ? -15.930 6.261 34.290 1.00 44.38 360 PHE A N 1
ATOM 2786 C CA . PHE A 1 360 ? -14.870 7.162 34.717 1.00 44.38 360 PHE A CA 1
ATOM 2787 C C . PHE A 1 360 ? -15.240 8.557 34.235 1.00 44.38 360 PHE A C 1
ATOM 2789 O O . PHE A 1 360 ? -15.242 8.846 33.039 1.00 44.38 360 PHE A O 1
ATOM 2796 N N . HIS A 1 361 ? -15.598 9.404 35.197 1.00 41.47 361 HIS A N 1
ATOM 2797 C CA . HIS A 1 361 ? -15.608 10.846 35.037 1.00 41.47 361 HIS A CA 1
ATOM 2798 C C . HIS A 1 361 ? -14.229 11.293 34.541 1.00 41.47 361 HIS A C 1
ATOM 2800 O O . HIS A 1 361 ? -13.300 11.439 35.331 1.00 41.47 361 HIS A O 1
ATOM 2806 N N . TYR A 1 362 ? -14.089 11.519 33.237 1.00 41.94 362 TYR A N 1
ATOM 2807 C CA . TYR A 1 362 ? -13.064 12.437 32.764 1.00 41.94 362 TYR A CA 1
ATOM 2808 C C . TYR A 1 362 ? -13.516 13.854 33.135 1.00 41.94 362 TYR A C 1
ATOM 2810 O O . TYR A 1 362 ? -14.654 14.222 32.820 1.00 41.94 362 TYR A O 1
ATOM 2818 N N . PRO A 1 363 ? -12.683 14.645 33.833 1.00 41.16 363 PRO A N 1
ATOM 2819 C CA . PRO A 1 363 ? -13.003 16.035 34.095 1.00 41.16 363 PRO A CA 1
ATOM 2820 C C . PRO A 1 363 ? -13.005 16.807 32.767 1.00 41.16 363 PRO A C 1
ATOM 2822 O O . PRO A 1 363 ? -12.194 16.519 31.880 1.00 41.16 363 PRO A O 1
ATOM 2825 N N . PRO A 1 364 ? -13.920 17.771 32.595 1.00 50.53 364 PRO A N 1
ATOM 2826 C CA . PRO A 1 364 ? -13.976 18.561 31.386 1.00 50.53 364 PRO A CA 1
ATOM 2827 C C . PRO A 1 364 ? -12.804 19.549 31.343 1.00 50.53 364 PRO A C 1
ATOM 2829 O O . PRO A 1 364 ? -12.429 20.147 32.348 1.00 50.53 364 PRO A O 1
ATOM 2832 N N . THR A 1 365 ? -12.324 19.769 30.120 1.00 50.06 365 THR A N 1
ATOM 2833 C CA . THR A 1 365 ? -11.702 21.005 29.623 1.00 50.06 365 THR A CA 1
ATOM 2834 C C . THR A 1 365 ? -10.336 21.413 30.186 1.00 50.06 365 THR A C 1
ATOM 2836 O O . THR A 1 365 ? -10.227 22.022 31.244 1.00 50.06 365 THR A O 1
ATOM 2839 N N . PHE A 1 366 ? -9.310 21.263 29.341 1.00 46.62 366 PHE A N 1
ATOM 2840 C CA . PHE A 1 366 ? -8.296 22.307 29.180 1.00 46.62 366 PHE A CA 1
ATOM 2841 C C . PHE A 1 366 ? -9.008 23.576 28.689 1.00 46.62 366 PHE A C 1
ATOM 2843 O O . PHE A 1 366 ? -9.238 23.765 27.493 1.00 46.62 366 PHE A O 1
ATOM 2850 N N . ALA A 1 367 ? -9.438 24.410 29.633 1.00 46.16 367 ALA A N 1
ATOM 2851 C CA . ALA A 1 367 ? -9.798 25.783 29.345 1.00 46.16 367 ALA A CA 1
ATOM 2852 C C . ALA A 1 367 ? -8.521 26.531 28.943 1.00 46.16 367 ALA A C 1
ATOM 2854 O O . ALA A 1 367 ? -7.492 26.447 29.610 1.00 46.16 367 ALA A O 1
ATOM 2855 N N . LYS A 1 368 ? -8.600 27.224 27.808 1.00 48.38 368 LYS A N 1
ATOM 2856 C CA . LYS A 1 368 ? -7.602 28.181 27.344 1.00 48.38 368 LYS A CA 1
ATOM 2857 C C . LYS A 1 368 ? -7.414 29.262 28.411 1.00 48.38 368 LYS A C 1
ATOM 2859 O O . LYS A 1 368 ? -8.296 30.096 28.577 1.00 48.38 368 LYS A O 1
ATOM 2864 N N . GLU A 1 369 ? -6.263 29.288 29.067 1.00 50.91 369 GLU A N 1
ATOM 2865 C CA . GLU A 1 369 ? -5.744 30.510 29.678 1.00 50.91 369 GLU A CA 1
ATOM 2866 C C . GLU A 1 369 ? -4.821 31.182 28.657 1.00 50.91 369 GLU A C 1
ATOM 2868 O O . GLU A 1 369 ? -3.668 30.804 28.483 1.00 50.91 369 GLU A O 1
ATOM 2873 N N . HIS A 1 370 ? -5.367 32.152 27.928 1.00 50.22 370 HIS A N 1
ATOM 2874 C CA . HIS A 1 370 ? -4.590 33.186 27.252 1.00 50.22 370 HIS A CA 1
ATOM 2875 C C . HIS A 1 370 ? -5.392 34.487 27.304 1.00 50.22 370 HIS A C 1
ATOM 2877 O O . HIS A 1 370 ? -6.088 34.834 26.357 1.00 50.22 370 HIS A O 1
ATOM 2883 N N . GLU A 1 371 ? -5.278 35.183 28.432 1.00 52.44 371 GLU A N 1
ATOM 2884 C CA . GLU A 1 371 ? -5.432 36.635 28.542 1.00 52.44 371 GLU A CA 1
ATOM 2885 C C . GLU A 1 371 ? -4.451 37.135 29.614 1.00 52.44 371 GLU A C 1
ATOM 2887 O O . GLU A 1 371 ? -4.699 36.982 30.809 1.00 52.44 371 GLU A O 1
ATOM 2892 N N . CYS A 1 372 ? -3.312 37.667 29.163 1.00 48.25 372 CYS A N 1
ATOM 2893 C CA . CYS A 1 372 ? -2.593 38.830 29.702 1.00 48.25 372 CYS A CA 1
ATOM 2894 C C . CYS A 1 372 ? -1.482 39.220 28.721 1.00 48.25 372 CYS A C 1
ATOM 2896 O O . CYS A 1 372 ? -0.700 38.320 28.333 1.00 48.25 372 CYS A O 1
#

Sequence (372 aa):
MSEDEITAQDHTAKMFIGHGFQAFFALMLGRGTRSGKIYLRLLDTKPAEDKEIVAVTIAHVKPHQSVLPQIDAFTRHIASCKVRRKILSKSIPSLFQSTGHLSLSPIAPEKTPMVTPSPRTDATSWRVLHEMLPQNQPGTLQSNSNSGSSSVASEATSANIVLTETIPAEFKGCSTGPLFAHLAHVFHPSLCKSIRRTGDKACLTVSFLEDASQISCLVSASIMNDHVEELVLNLFGLRLKTEGLFREFIIPPVTNISPEDSVKIHPEHFVKIRPEDSVISGVRDEAVQKFLGRKILQAVVESAKREEETTEGTRLKHRIQMVIPSRNSHDGRLDIVLGLEQGWALHAEMFPTPKSLFSFHYPPTFAKEHEC